Protein 3ILS (pdb70)

Structure (mmCIF, N/CA/C/O backbone):
data_3ILS
#
_entry.id   3ILS
#
_cell.length_a   66.934
_cell.length_b   66.941
_cell.length_c   67.925
_cell.angle_alpha   90.000
_cell.angle_beta   90.000
_cell.angle_gamma   90.000
#
_symmetry.space_group_name_H-M   'P 21 21 21'
#
loop_
_entity.id
_entity.type
_entity.pdbx_description
1 polymer 'Aflatoxin biosynthesis polyketide synthase'
2 water water
#
loop_
_atom_site.group_PDB
_atom_site.id
_atom_site.type_symbol
_atom_site.label_atom_id
_atom_site.label_alt_id
_atom_site.label_comp_id
_atom_site.label_asym_id
_atom_site.label_entity_id
_atom_site.label_seq_id
_atom_site.pdbx_PDB_ins_code
_atom_site.Cartn_x
_atom_site.Cartn_y
_atom_site.Cartn_z
_atom_site.occupancy
_atom_site.B_iso_or_equiv
_atom_site.auth_seq_id
_atom_site.auth_comp_id
_atom_site.auth_asym_id
_atom_site.auth_atom_id
_atom_site.pdbx_PDB_model_num
ATOM 1 N N . LEU A 1 1 ? -5.289 57.357 62.942 1.00 20.32 1845 LEU A N 1
ATOM 2 C CA . LEU A 1 1 ? -5.371 56.926 61.513 1.00 20.69 1845 LEU A CA 1
ATOM 3 C C . LEU A 1 1 ? -6.148 55.613 61.421 1.00 19.92 1845 LEU A C 1
ATOM 4 O O . LEU A 1 1 ? -5.920 54.681 62.185 1.00 20.50 1845 LEU A O 1
ATOM 9 N N . LYS A 1 2 ? -7.062 55.545 60.470 1.00 20.31 1846 LYS A N 1
ATOM 10 C CA . LYS A 1 2 ? -7.905 54.376 60.304 1.00 20.09 1846 LYS A CA 1
ATOM 11 C C . LYS A 1 2 ? -7.183 53.105 59.880 1.00 20.74 1846 LYS A C 1
ATOM 12 O O . LYS A 1 2 ? -6.291 53.135 59.030 1.00 19.08 1846 LYS A O 1
ATOM 18 N N . PRO A 1 3 ? -7.562 51.960 60.484 1.00 21.41 1847 PRO A N 1
ATOM 19 C CA . PRO A 1 3 ? -6.946 50.672 60.147 1.00 20.18 1847 PRO A CA 1
ATOM 20 C C . PRO A 1 3 ? -7.244 50.430 58.679 1.00 18.34 1847 PRO A C 1
ATOM 21 O O . PRO A 1 3 ? -8.376 50.624 58.239 1.00 19.09 1847 PRO A O 1
ATOM 25 N N . TYR A 1 4 ? -6.235 50.014 57.9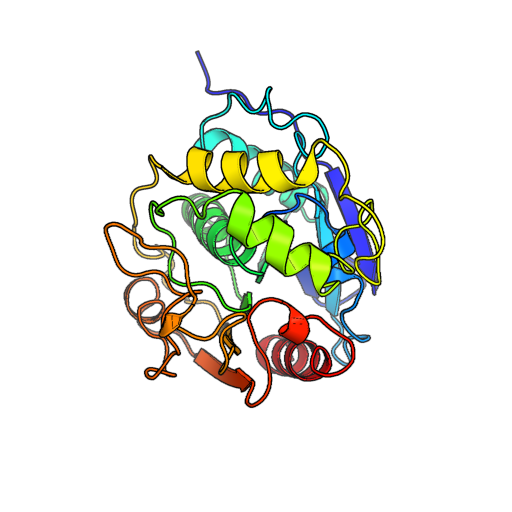27 1.00 16.01 1848 TYR A N 1
ATOM 26 C CA . TYR A 1 4 ? -6.404 49.782 56.500 1.00 15.07 1848 TYR A CA 1
ATOM 27 C C . TYR A 1 4 ? -6.373 48.316 56.072 1.00 13.85 1848 TYR A C 1
ATOM 28 O O . TYR A 1 4 ? -5.738 47.479 56.702 1.00 11.78 1848 TYR A O 1
ATOM 37 N N . CYS A 1 5 ? -7.091 48.029 54.992 1.00 14.71 1849 CYS A N 1
ATOM 38 C CA . CYS A 1 5 ? -7.130 46.705 54.376 1.00 14.51 1849 CYS A CA 1
ATOM 39 C C . CYS A 1 5 ? -7.486 46.925 52.914 1.00 13.65 1849 CYS A C 1
ATOM 40 O O . CYS A 1 5 ? -8.368 47.716 52.597 1.00 11.92 1849 CYS A O 1
ATOM 43 N N . ARG A 1 6 ? -6.782 46.240 52.024 1.00 14.14 1850 ARG A N 1
ATOM 44 C CA . ARG A 1 6 ? -7.051 46.359 50.604 1.00 14.14 1850 ARG A CA 1
ATOM 45 C C . ARG A 1 6 ? -8.510 45.990 50.350 1.00 13.94 1850 ARG A C 1
ATOM 46 O O . ARG A 1 6 ? -9.077 45.163 51.061 1.00 13.12 1850 ARG A O 1
ATOM 54 N N . PRO A 1 7 ? -9.141 46.601 49.335 1.00 14.65 1851 PRO A N 1
ATOM 55 C CA . PRO A 1 7 ? -10.542 46.258 49.057 1.00 13.48 1851 PRO A CA 1
ATOM 56 C C . PRO A 1 7 ? -10.621 44.809 48.565 1.00 12.44 1851 PRO A C 1
ATOM 57 O O . PRO A 1 7 ? -9.635 44.262 48.076 1.00 11.57 1851 PRO A O 1
ATOM 61 N N . SER A 1 8 ? -11.787 44.191 48.703 1.00 11.34 1852 SER A N 1
ATOM 62 C CA . SER A 1 8 ? -11.969 42.813 48.269 1.00 13.50 1852 SER A CA 1
ATOM 63 C C . SER A 1 8 ? -12.744 42.703 46.957 1.00 14.72 1852 SER A C 1
ATOM 64 O O . SER A 1 8 ? -13.510 43.597 46.598 1.00 15.18 1852 SER A O 1
ATOM 67 N N . THR A 1 9 ? -12.514 41.603 46.241 1.00 15.58 1853 THR A N 1
ATOM 68 C CA . THR A 1 9 ? -13.193 41.321 44.984 1.00 14.38 1853 THR A CA 1
ATOM 69 C C . THR A 1 9 ? -14.047 40.092 45.232 1.00 13.36 1853 THR A C 1
ATOM 70 O O . THR A 1 9 ? -13.835 39.373 46.203 1.00 10.42 1853 THR A O 1
ATOM 74 N N . SER A 1 10 ? -15.005 39.853 44.345 1.00 14.37 1854 SER A N 1
ATOM 75 C CA . SER A 1 10 ? -15.896 38.706 44.465 1.00 13.65 1854 SER A CA 1
ATOM 76 C C . SER A 1 10 ? -16.370 38.288 43.075 1.00 13.23 1854 SER A C 1
ATOM 77 O O . SER A 1 10 ? -16.279 39.059 42.126 1.00 12.21 1854 SER A O 1
ATOM 80 N N . VAL A 1 11 ? -16.870 37.064 42.963 1.00 13.30 1855 VAL A N 1
ATOM 81 C CA . VAL A 1 11 ? -17.372 36.556 41.695 1.00 12.43 1855 VAL A CA 1
ATOM 82 C C . VAL A 1 11 ? -18.620 35.716 41.935 1.00 13.74 1855 VAL A C 1
ATOM 83 O O . VAL A 1 11 ? -18.802 35.159 43.012 1.00 12.85 1855 VAL A O 1
ATOM 87 N N . VAL A 1 12 ? -19.496 35.645 40.941 1.00 11.12 1856 VAL A N 1
ATOM 88 C CA . VAL A 1 12 ? -20.689 34.829 41.070 1.00 12.81 1856 VAL A CA 1
ATOM 89 C C . VAL A 1 12 ? -20.283 33.411 40.662 1.00 12.99 1856 VAL A C 1
ATOM 90 O O . VAL A 1 12 ? -19.803 33.192 39.547 1.00 11.16 1856 VAL A O 1
ATOM 94 N N . LEU A 1 13 ? -20.460 32.456 41.573 1.00 12.61 1857 LEU A N 1
ATOM 95 C CA . LEU A 1 13 ? -20.099 31.064 41.313 1.00 12.10 1857 LEU A CA 1
ATOM 96 C C . LEU A 1 13 ? -21.250 30.280 40.701 1.00 12.76 1857 LEU A C 1
ATOM 97 O O . LEU A 1 13 ? -21.034 29.273 40.030 1.00 12.74 1857 LEU A O 1
ATOM 102 N N . GLN A 1 14 ? -22.474 30.732 40.950 1.00 11.06 1858 GLN A N 1
ATOM 103 C CA . GLN A 1 14 ? -23.648 30.090 40.386 1.00 11.42 1858 GLN A CA 1
ATOM 104 C C . GLN A 1 14 ? -24.894 30.922 40.619 1.00 11.11 1858 GLN A C 1
ATOM 105 O O . GLN A 1 14 ? -24.991 31.650 41.601 1.00 10.36 1858 GLN A O 1
ATOM 111 N N . GLY A 1 15 ? -25.850 30.825 39.705 1.00 11.81 1859 GLY A N 1
ATOM 112 C CA . GLY A 1 15 ? -27.071 31.590 39.863 1.00 11.35 1859 GLY A CA 1
ATOM 113 C C . GLY A 1 15 ? -26.956 33.017 39.361 1.00 11.43 1859 GLY A C 1
ATOM 114 O O . GLY A 1 15 ? -25.937 33.403 38.785 1.00 9.07 1859 GLY A O 1
ATOM 115 N N . LEU A 1 16 ? -28.006 33.800 39.596 1.00 12.39 1860 LEU A N 1
ATOM 116 C CA . LEU A 1 16 ? -28.065 35.194 39.160 1.00 14.22 1860 LEU A CA 1
ATOM 117 C C . LEU A 1 16 ? -28.543 36.145 40.262 1.00 15.05 1860 LEU A C 1
ATOM 118 O O . LEU A 1 16 ? -29.746 36.297 40.480 1.00 14.46 1860 LEU A O 1
ATOM 123 N N . PRO A 1 17 ? -27.598 36.797 40.971 1.00 15.62 1861 PRO A N 1
ATOM 124 C CA . PRO A 1 17 ? -27.882 37.746 42.055 1.00 15.60 1861 PRO A CA 1
ATOM 125 C C . PRO A 1 17 ? -28.936 38.799 41.682 1.00 16.38 1861 PRO A C 1
ATOM 126 O O . PRO A 1 17 ? -29.051 39.193 40.521 1.00 16.96 1861 PRO A O 1
ATOM 130 N N . MET A 1 18 ? -29.696 39.245 42.678 1.00 16.52 1862 MET A N 1
ATOM 131 C CA . MET A 1 18 ? -30.733 40.259 42.500 1.00 16.58 1862 MET A CA 1
ATOM 132 C C . MET A 1 18 ? -31.970 39.729 41.798 1.00 16.89 1862 MET A C 1
ATOM 133 O O . MET A 1 18 ? -33.089 40.069 42.170 1.00 16.07 1862 MET A O 1
ATOM 138 N N . VAL A 1 19 ? -31.776 38.911 40.772 1.00 17.24 1863 VAL A N 1
ATOM 139 C CA . VAL A 1 19 ? -32.910 38.319 40.080 1.00 17.44 1863 VAL A CA 1
ATOM 140 C C . VAL A 1 19 ? -33.354 37.129 40.928 1.00 18.01 1863 VAL A C 1
ATOM 141 O O . VAL A 1 19 ? -34.549 36.896 41.116 1.00 17.77 1863 VAL A O 1
ATOM 145 N N . ALA A 1 20 ? -32.382 36.385 41.450 1.00 18.00 1864 ALA A N 1
ATOM 146 C CA . ALA A 1 20 ? -32.685 35.253 42.311 1.00 17.71 1864 ALA A CA 1
ATOM 147 C C . ALA A 1 20 ? -33.290 35.860 43.569 1.00 18.47 1864 ALA A C 1
ATOM 148 O O . ALA A 1 20 ? -32.979 36.994 43.929 1.00 18.00 1864 ALA A O 1
ATOM 150 N N . ARG A 1 21 ? -34.154 35.112 44.237 1.00 19.39 1865 ARG A N 1
ATOM 151 C CA . ARG A 1 21 ? -34.807 35.611 45.436 1.00 20.62 1865 ARG A CA 1
ATOM 152 C C . ARG A 1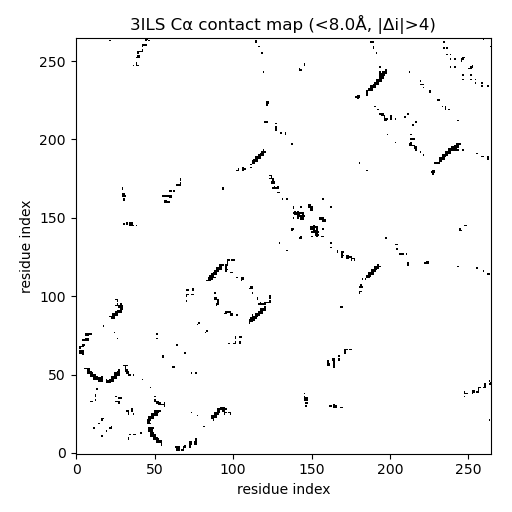 21 ? -33.800 35.950 46.533 1.00 19.25 1865 ARG A C 1
ATOM 153 O O . ARG A 1 21 ? -33.956 36.946 47.238 1.00 19.67 1865 ARG A O 1
ATOM 161 N N . LYS A 1 22 ? -32.763 35.125 46.665 1.00 17.60 1866 LYS A N 1
ATOM 162 C CA . LYS A 1 22 ? -31.732 35.320 47.683 1.00 16.27 1866 LYS A CA 1
ATOM 163 C C . LYS A 1 22 ? -30.336 35.075 47.127 1.00 16.03 1866 LYS A C 1
ATOM 164 O O . LYS A 1 22 ? -30.170 34.351 46.146 1.00 14.78 1866 LYS A O 1
ATOM 170 N N . THR A 1 23 ? -29.335 35.674 47.768 1.00 14.83 1867 THR A N 1
ATOM 171 C CA . THR A 1 23 ? -27.941 35.479 47.371 1.00 13.72 1867 THR A CA 1
ATOM 172 C C . THR A 1 23 ? -27.100 35.107 48.598 1.00 13.97 1867 THR A C 1
ATOM 173 O O . THR A 1 23 ? -27.104 35.809 49.614 1.00 11.43 1867 THR A O 1
ATOM 177 N N . LEU A 1 24 ? -26.397 33.984 48.496 1.00 12.86 1868 LEU A N 1
ATOM 178 C CA . LEU A 1 24 ? -25.538 33.503 49.564 1.00 12.71 1868 LEU A CA 1
ATOM 179 C C . LEU A 1 24 ? -24.104 33.978 49.328 1.00 12.14 1868 LEU A C 1
ATOM 180 O O . LEU A 1 24 ? -23.487 33.673 48.301 1.00 9.29 1868 LEU A O 1
ATOM 185 N N . PHE A 1 25 ? -23.595 34.751 50.278 1.00 12.12 1869 PHE A N 1
ATOM 186 C CA . PHE A 1 25 ? -22.243 35.287 50.207 1.00 12.54 1869 PHE A CA 1
ATOM 187 C C . PHE A 1 25 ? -21.289 34.417 51.022 1.00 11.78 1869 PHE A C 1
ATOM 188 O O . PHE A 1 25 ? -21.387 34.344 52.247 1.00 8.71 1869 PHE A O 1
ATOM 196 N N . MET A 1 26 ? -20.369 33.759 50.325 1.00 12.23 1870 MET A N 1
ATOM 197 C CA . MET A 1 26 ? -19.395 32.890 50.968 1.00 12.48 1870 MET A CA 1
ATOM 198 C C . MET A 1 26 ? -18.065 33.608 51.183 1.00 12.67 1870 MET A C 1
ATOM 199 O O . MET A 1 26 ? -17.493 34.177 50.254 1.00 12.35 1870 MET A O 1
ATOM 204 N N . LEU A 1 27 ? -17.583 33.585 52.419 1.00 10.65 1871 LEU A N 1
ATOM 205 C CA . LEU A 1 27 ? -16.315 34.212 52.746 1.00 11.85 1871 LEU A CA 1
ATOM 206 C C . LEU A 1 27 ? -15.248 33.152 52.513 1.00 12.53 1871 LEU A C 1
ATOM 207 O O . LEU A 1 27 ? -15.486 31.962 52.736 1.00 11.76 1871 LEU A O 1
ATOM 212 N N . PRO A 1 28 ? -14.056 33.571 52.071 1.00 12.80 1872 PRO A N 1
ATOM 213 C CA . PRO A 1 28 ? -12.942 32.658 51.796 1.00 13.66 1872 PRO A CA 1
ATOM 214 C C . PRO A 1 28 ? -12.395 31.855 52.975 1.00 14.40 1872 PRO A C 1
ATOM 215 O O . PRO A 1 28 ? -12.287 32.357 54.098 1.00 13.25 1872 PRO A O 1
ATOM 219 N N . ASP A 1 29 ? -12.060 30.595 52.702 1.00 16.44 1873 ASP A N 1
ATOM 220 C CA . ASP A 1 29 ? -11.479 29.714 53.710 1.00 16.77 1873 ASP A CA 1
ATOM 221 C C . ASP A 1 29 ? -9.964 29.943 53.664 1.00 15.83 1873 ASP A C 1
ATOM 222 O O . ASP A 1 29 ? -9.476 30.684 52.815 1.00 16.16 1873 ASP A O 1
ATOM 227 N N . GLY A 1 30 ? -9.224 29.303 54.558 1.00 13.89 1874 GLY A N 1
ATOM 228 C CA . GLY A 1 30 ? -7.780 29.482 54.593 1.00 15.88 1874 GLY A CA 1
ATOM 229 C C . GLY A 1 30 ? -6.966 29.794 53.340 1.00 15.29 1874 GLY A C 1
ATOM 230 O O . GLY A 1 30 ? -5.955 30.495 53.422 1.00 13.30 1874 GLY A O 1
ATOM 231 N N . GLY A 1 31 ? -7.397 29.280 52.188 1.00 15.13 1875 GLY A N 1
ATOM 232 C CA . GLY A 1 31 ? -6.680 29.502 50.939 1.00 14.53 1875 GLY A CA 1
ATOM 233 C C . GLY A 1 31 ? -6.807 30.893 50.345 1.00 14.48 1875 GLY A C 1
ATOM 234 O O . GLY A 1 31 ? -5.931 31.331 49.599 1.00 14.07 1875 GLY A O 1
ATOM 235 N N . GLY A 1 32 ? -7.909 31.571 50.657 1.00 13.66 1876 GLY A N 1
ATOM 236 C CA . GLY A 1 32 ? -8.145 32.923 50.176 1.00 13.43 1876 GLY A CA 1
ATOM 237 C C . GLY A 1 32 ? -8.856 33.053 48.842 1.00 13.64 1876 GLY A C 1
ATOM 238 O O . GLY A 1 32 ? -8.958 34.155 48.305 1.00 13.10 1876 GLY A O 1
ATOM 239 N N . SER A 1 33 ? -9.367 31.943 48.313 1.00 14.02 1877 SER A N 1
ATOM 240 C CA . SER A 1 33 ? -10.040 31.954 47.011 1.00 14.34 1877 SER A CA 1
ATOM 241 C C . SER A 1 33 ? -11.517 31.577 47.014 1.00 14.96 1877 SER A C 1
ATOM 242 O O . SER A 1 33 ? -11.921 30.585 47.627 1.00 14.34 1877 SER A O 1
ATOM 245 N N . ALA A 1 34 ? -12.314 32.356 46.289 1.00 12.59 1878 ALA A N 1
ATOM 246 C CA . ALA A 1 34 ? -13.745 32.104 46.189 1.00 13.58 1878 ALA A CA 1
ATOM 247 C C . ALA A 1 34 ? -14.034 30.756 45.539 1.00 13.11 1878 ALA A C 1
ATOM 248 O O . ALA A 1 34 ? -15.076 30.145 45.793 1.00 12.04 1878 ALA A O 1
ATOM 250 N N . PHE A 1 35 ? -13.106 30.287 44.711 1.00 12.89 1879 PHE A N 1
ATOM 251 C CA . PHE A 1 35 ? -13.307 29.040 43.990 1.00 14.60 1879 PHE A CA 1
ATOM 252 C C . PHE A 1 35 ? -13.270 27.761 44.814 1.00 15.61 1879 PHE A C 1
ATOM 253 O O . PHE A 1 35 ? -13.370 26.663 44.273 1.00 15.31 1879 PHE A O 1
ATOM 261 N N . SER A 1 36 ? -13.137 27.898 46.128 1.00 16.72 1880 SER A N 1
ATOM 262 C CA . SER A 1 36 ? -13.157 26.732 47.003 1.00 17.81 1880 SER A CA 1
ATOM 263 C C . SER A 1 36 ? -14.593 26.213 46.997 1.00 18.46 1880 SER A C 1
ATOM 264 O O . SER A 1 36 ? -14.847 25.023 47.214 1.00 18.97 1880 SER A O 1
ATOM 267 N N . TYR A 1 37 ? -15.528 27.122 46.740 1.00 16.56 1881 TYR A N 1
ATOM 268 C CA . TYR A 1 37 ? -16.946 26.794 46.722 1.00 17.09 1881 TYR A CA 1
ATOM 269 C C . TYR A 1 37 ? -17.484 26.484 45.327 1.00 17.98 1881 TYR A C 1
ATOM 270 O O . TYR A 1 37 ? -18.688 26.278 45.152 1.00 17.73 1881 TYR A O 1
ATOM 279 N N . ALA A 1 38 ? -16.598 26.446 44.337 1.00 17.40 1882 ALA A N 1
ATOM 280 C CA . ALA A 1 38 ? -17.010 26.148 42.972 1.00 17.76 1882 ALA A CA 1
ATOM 281 C C . ALA A 1 38 ? -17.423 24.681 42.847 1.00 19.38 1882 ALA A C 1
ATOM 282 O O . ALA A 1 38 ? -18.039 24.287 41.858 1.00 20.70 1882 ALA A O 1
ATOM 284 N N . SER A 1 39 ? -17.088 23.878 43.855 1.00 20.59 1883 SER A N 1
ATOM 285 C CA . SER A 1 39 ? -17.425 22.456 43.847 1.00 20.60 1883 SER A CA 1
ATOM 286 C C . SER A 1 39 ? -18.833 22.191 44.375 1.00 20.38 1883 SER A C 1
ATOM 287 O O . SER A 1 39 ? -19.318 21.059 44.329 1.00 20.77 1883 SER A O 1
ATOM 290 N N . LEU A 1 40 ? -19.484 23.232 44.883 1.00 19.60 1884 LEU A N 1
ATOM 291 C CA . LEU A 1 40 ? -20.847 23.101 45.395 1.00 20.32 1884 LEU A CA 1
ATOM 292 C C . LEU A 1 40 ? -21.824 22.793 44.265 1.00 19.29 1884 LEU A C 1
ATOM 293 O O . LEU A 1 40 ? -21.856 23.498 43.259 1.00 18.00 1884 LEU A O 1
ATOM 298 N N . PRO A 1 41 ? -22.634 21.733 44.416 1.00 18.44 1885 PRO A N 1
ATOM 299 C CA . PRO A 1 41 ? -23.594 21.395 43.363 1.00 19.23 1885 PRO A CA 1
ATOM 300 C C . PRO A 1 41 ? -24.569 22.549 43.162 1.00 19.29 1885 PRO A C 1
ATOM 301 O O . PRO A 1 41 ? -24.657 23.449 43.999 1.00 18.35 1885 PRO A O 1
ATOM 305 N N . ARG A 1 42 ? -25.301 22.518 42.055 1.00 20.00 1886 ARG A N 1
ATOM 306 C CA . ARG A 1 42 ? -26.265 23.568 41.755 1.00 21.07 1886 ARG A CA 1
ATOM 307 C C . ARG A 1 42 ? -27.370 23.562 42.801 1.00 20.57 1886 ARG A C 1
ATOM 308 O O . ARG A 1 42 ? -27.966 22.524 43.070 1.00 19.94 1886 ARG A O 1
ATOM 316 N N . LEU A 1 43 ? -27.628 24.720 43.405 1.00 20.39 1887 LEU A N 1
ATOM 317 C CA . LEU A 1 43 ? -28.672 24.828 44.423 1.00 20.38 1887 LEU A CA 1
ATOM 318 C C . LEU A 1 43 ? -30.035 24.705 43.751 1.00 21.88 1887 LEU A C 1
ATOM 319 O O . LEU A 1 43 ? -30.288 25.357 42.738 1.00 22.21 1887 LEU A O 1
ATOM 324 N N . LYS A 1 44 ? -30.909 23.867 44.305 1.00 22.53 1888 LYS A N 1
ATOM 325 C CA . LYS A 1 44 ? -32.238 23.680 43.731 1.00 22.57 1888 LYS A CA 1
ATOM 326 C C . LYS A 1 44 ? -33.224 24.744 44.214 1.00 21.33 1888 LYS A C 1
ATOM 327 O O . LYS A 1 44 ? -34.344 24.835 43.709 1.00 21.02 1888 LYS A O 1
ATOM 333 N N . SER A 1 45 ? -32.802 25.542 45.195 1.00 20.55 1889 SER A N 1
ATOM 334 C CA . SER A 1 45 ? -33.625 26.628 45.725 1.00 18.86 1889 SER A CA 1
ATOM 335 C C . SER A 1 45 ? -33.338 27.841 44.846 1.00 19.01 1889 SER A C 1
ATOM 336 O O . SER A 1 45 ? -32.380 27.828 44.074 1.00 18.80 1889 SER A O 1
ATOM 339 N N . ASP A 1 46 ? -34.156 28.882 44.941 1.00 18.77 1890 ASP A N 1
ATOM 340 C CA . ASP A 1 46 ? -33.920 30.068 44.121 1.00 19.77 1890 ASP A CA 1
ATOM 341 C C . ASP A 1 46 ? -32.882 30.946 44.815 1.00 19.39 1890 ASP A C 1
ATOM 342 O O . ASP A 1 46 ? -33.190 32.040 45.302 1.00 21.04 1890 ASP A O 1
ATOM 347 N N . THR A 1 47 ? -31.645 30.451 44.836 1.00 17.34 1891 THR A N 1
ATOM 348 C CA . THR A 1 47 ? -30.535 31.135 45.493 1.00 16.74 1891 THR A CA 1
ATOM 349 C C . THR A 1 47 ? -29.269 31.202 44.648 1.00 14.89 1891 THR A C 1
ATOM 350 O O . THR A 1 47 ? -28.829 30.187 44.105 1.00 14.42 1891 THR A O 1
ATOM 354 N N . ALA A 1 48 ? -28.686 32.396 44.553 1.00 13.15 1892 ALA A N 1
ATOM 355 C CA . ALA A 1 48 ? -27.443 32.596 43.810 1.00 13.39 1892 ALA A CA 1
ATOM 356 C C . ALA A 1 48 ? -26.299 32.489 44.822 1.00 12.84 1892 ALA A C 1
ATOM 357 O O . ALA A 1 48 ? -26.516 32.664 46.021 1.00 12.91 1892 ALA A O 1
ATOM 359 N N . VAL A 1 49 ? -25.090 32.192 44.353 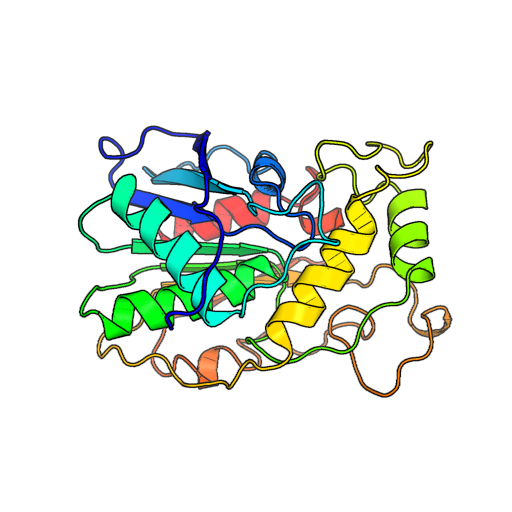1.00 11.38 1893 VAL A N 1
ATOM 360 C CA . VAL A 1 49 ? -23.950 32.087 45.259 1.00 12.31 1893 VAL A CA 1
ATOM 361 C C . VAL A 1 49 ? -22.807 32.959 44.776 1.00 12.56 1893 VAL A C 1
ATOM 362 O O . VAL A 1 49 ? -22.355 32.823 43.642 1.00 12.65 1893 VAL A O 1
ATOM 366 N N . VAL A 1 50 ? -22.356 33.856 45.649 1.00 13.04 1894 VAL A N 1
ATOM 367 C CA . VAL A 1 50 ? -21.249 34.768 45.363 1.00 13.09 1894 VAL A CA 1
ATOM 368 C C . VAL A 1 50 ? -20.124 34.482 46.357 1.00 13.42 1894 VAL A C 1
ATOM 369 O O . VAL A 1 50 ? -20.368 34.320 47.553 1.00 12.42 1894 VAL A O 1
ATOM 373 N N . GLY A 1 51 ? -18.896 34.417 45.860 1.00 12.79 1895 GLY A N 1
ATOM 374 C CA . GLY A 1 51 ? -17.766 34.153 46.728 1.00 12.72 1895 GLY A CA 1
ATOM 375 C C . GLY A 1 51 ? -16.744 35.274 46.704 1.00 12.51 1895 GLY A C 1
ATOM 376 O O . GLY A 1 51 ? -16.411 35.806 45.650 1.00 11.66 1895 GLY A O 1
ATOM 377 N N . LEU A 1 52 ? -16.250 35.646 47.877 1.00 12.98 1896 LEU A N 1
ATOM 378 C CA . LEU A 1 52 ? -15.246 36.696 47.966 1.00 12.25 1896 LEU A CA 1
ATOM 379 C C . LEU A 1 52 ? -13.846 36.102 47.985 1.00 11.80 1896 LEU A C 1
ATOM 380 O O . LEU A 1 52 ? -13.649 34.973 48.422 1.00 9.96 1896 LEU A O 1
ATOM 385 N N . ASN A 1 53 ? -12.882 36.884 47.514 1.00 12.53 1897 ASN A N 1
ATOM 386 C CA . ASN A 1 53 ? -11.486 36.481 47.479 1.00 14.14 1897 ASN A CA 1
ATOM 387 C C . ASN A 1 53 ? -10.686 37.294 48.504 1.00 14.72 1897 ASN A C 1
ATOM 388 O O . ASN A 1 53 ? -10.947 38.483 48.688 1.00 15.76 1897 ASN A O 1
ATOM 393 N N . CYS A 1 54 ? -9.722 36.671 49.174 1.00 13.80 1898 CYS A N 1
ATOM 394 C CA . CYS A 1 54 ? -8.904 37.427 50.120 1.00 14.62 1898 CYS A CA 1
ATOM 395 C C . CYS A 1 54 ? -7.958 38.280 49.293 1.00 15.24 1898 CYS A C 1
ATOM 396 O O . CYS A 1 54 ? -7.244 37.760 48.427 1.00 14.16 1898 CYS A O 1
ATOM 399 N N . PRO A 1 55 ? -7.931 39.602 49.547 1.00 16.38 1899 PRO A N 1
ATOM 400 C CA . PRO A 1 55 ? -7.053 40.513 48.802 1.00 16.06 1899 PRO A CA 1
ATOM 401 C C . PRO A 1 55 ? -5.549 40.258 48.946 1.00 15.44 1899 PRO A C 1
ATOM 402 O O . PRO A 1 55 ? -4.743 40.894 48.266 1.00 16.08 1899 PRO A O 1
ATOM 406 N N . TYR A 1 56 ? -5.171 39.328 49.817 1.00 15.34 1900 TYR A N 1
ATOM 407 C CA . TYR A 1 56 ? -3.762 38.999 50.019 1.00 16.14 1900 TYR A CA 1
ATOM 408 C C . TYR A 1 56 ? -3.501 37.534 49.678 1.00 14.84 1900 TYR A C 1
ATOM 409 O O . TYR A 1 56 ? -2.511 36.955 50.125 1.00 15.37 1900 TYR A O 1
ATOM 418 N N . ALA A 1 57 ? -4.382 36.944 48.879 1.00 14.52 1901 ALA A N 1
ATOM 419 C CA . ALA A 1 57 ? -4.260 35.535 48.519 1.00 15.29 1901 ALA A CA 1
ATOM 420 C C . ALA A 1 57 ? -2.898 35.105 47.987 1.00 15.83 1901 ALA A C 1
ATOM 421 O O . ALA A 1 57 ? -2.379 34.064 48.385 1.00 16.03 1901 ALA A O 1
ATOM 423 N N . ARG A 1 58 ? -2.314 35.902 47.098 1.00 16.54 1902 ARG A N 1
ATOM 424 C CA . ARG A 1 58 ? -1.022 35.553 46.513 1.00 17.79 1902 ARG A CA 1
ATOM 425 C C . ARG A 1 58 ? 0.202 36.229 47.113 1.00 17.26 1902 ARG A C 1
ATOM 426 O O . ARG A 1 58 ? 1.309 36.084 46.604 1.00 15.80 1902 ARG A O 1
ATOM 434 N N . ASP A 1 59 ? 0.001 36.976 48.191 1.00 18.54 1903 ASP A N 1
ATOM 435 C CA . ASP A 1 59 ? 1.107 37.630 48.875 1.00 16.81 1903 ASP A CA 1
ATOM 436 C C . ASP A 1 59 ? 0.737 37.813 50.335 1.00 15.35 1903 ASP A C 1
ATOM 437 O O . ASP A 1 59 ? 0.641 38.933 50.840 1.00 13.88 1903 ASP A O 1
ATOM 442 N N . PRO A 1 60 ? 0.523 36.688 51.038 1.00 14.58 1904 PRO A N 1
ATOM 443 C CA . PRO A 1 60 ? 0.157 36.665 52.456 1.00 15.14 1904 PRO A CA 1
ATOM 444 C C . PRO A 1 60 ? 1.186 37.339 53.343 1.00 15.27 1904 PRO A C 1
ATOM 445 O O . PRO A 1 60 ? 0.872 37.766 54.452 1.00 15.35 1904 PRO A O 1
ATOM 449 N N . GLU A 1 61 ? 2.414 37.443 52.845 1.00 15.96 1905 GLU A N 1
ATOM 450 C CA . GLU A 1 61 ? 3.488 38.078 53.599 1.00 17.92 1905 GLU A CA 1
ATOM 451 C C . GLU A 1 61 ? 3.200 39.564 53.788 1.00 18.23 1905 GLU A C 1
ATOM 452 O O . GLU A 1 61 ? 3.815 40.212 54.634 1.00 18.47 1905 GLU A O 1
ATOM 458 N N . ASN A 1 62 ? 2.267 40.096 53.001 1.00 18.10 1906 ASN A N 1
ATOM 459 C CA . ASN A 1 62 ? 1.912 41.513 53.088 1.00 18.89 1906 ASN A CA 1
ATOM 460 C C . ASN A 1 62 ? 0.570 41.782 53.763 1.00 19.71 1906 ASN A C 1
ATOM 461 O O . ASN A 1 62 ? 0.076 42.910 53.725 1.00 19.58 1906 ASN A O 1
ATOM 466 N N . MET A 1 63 ? -0.017 40.757 54.376 1.00 18.60 1907 MET A N 1
ATOM 467 C CA . MET A 1 63 ? -1.290 40.925 55.070 1.00 18.59 1907 MET A CA 1
ATOM 468 C C . MET A 1 63 ? -0.947 41.652 56.367 1.00 19.83 1907 MET A C 1
ATOM 469 O O . MET A 1 63 ? -0.618 41.015 57.361 1.00 21.78 1907 MET A O 1
ATOM 474 N N . ASN A 1 64 ? -1.009 42.984 56.348 1.00 20.43 1908 ASN A N 1
ATOM 475 C CA . ASN A 1 64 ? -0.665 43.790 57.523 1.00 19.84 1908 ASN A CA 1
ATOM 476 C C . ASN A 1 64 ? -1.867 44.422 58.210 1.00 18.80 1908 ASN A C 1
ATOM 477 O O . ASN A 1 64 ? -1.716 45.259 59.099 1.00 18.35 1908 ASN A O 1
ATOM 482 N N . CYS A 1 65 ? -3.055 43.994 57.805 1.00 17.77 1909 CYS A N 1
ATOM 483 C CA . CYS A 1 65 ? -4.311 44.508 58.342 1.00 16.79 1909 CYS A CA 1
ATOM 484 C C . CYS A 1 65 ? -4.774 43.841 59.637 1.00 16.08 1909 CYS A C 1
ATOM 485 O O . CYS A 1 65 ? -4.336 42.746 59.980 1.00 17.06 1909 CYS A O 1
ATOM 488 N N . THR A 1 66 ? -5.670 44.516 60.349 1.00 16.42 1910 THR A N 1
ATOM 489 C CA . THR A 1 66 ? -6.252 43.977 61.577 1.00 15.95 1910 THR A CA 1
ATOM 490 C C . THR A 1 66 ? -7.466 43.190 61.091 1.00 15.21 1910 THR A C 1
ATOM 491 O O . THR A 1 66 ? -7.961 43.455 59.997 1.00 13.44 1910 THR A O 1
ATOM 495 N N . HIS A 1 67 ? -7.958 42.232 61.872 1.00 14.54 1911 HIS A N 1
ATOM 496 C CA . HIS A 1 67 ? -9.123 41.481 61.411 1.00 15.20 1911 HIS A CA 1
ATOM 497 C C . HIS A 1 67 ? -10.304 42.420 61.178 1.00 14.95 1911 HIS A C 1
ATOM 498 O O . HIS A 1 67 ? -11.091 42.215 60.254 1.00 12.72 1911 HIS A O 1
ATOM 505 N N . GLY A 1 68 ? -10.420 43.448 62.017 1.00 14.71 1912 GLY A N 1
ATOM 506 C CA . GLY A 1 68 ? -11.499 44.410 61.870 1.00 12.08 1912 GLY A CA 1
ATOM 507 C C . GLY A 1 68 ? -11.465 45.080 60.508 1.00 12.45 1912 GLY A C 1
ATOM 508 O O . GLY A 1 68 ? -12.500 45.241 59.866 1.00 11.38 1912 GLY A O 1
ATOM 509 N N . ALA A 1 69 ? -10.273 45.466 60.059 1.00 11.89 1913 ALA A N 1
ATOM 510 C CA . ALA A 1 69 ? -10.117 46.114 58.758 1.00 11.53 1913 ALA A CA 1
ATOM 511 C C . ALA A 1 69 ? -10.482 45.149 57.638 1.00 11.39 1913 ALA A C 1
ATOM 512 O O . ALA A 1 69 ? -11.077 45.545 56.641 1.00 9.87 1913 ALA A O 1
ATOM 514 N N . MET A 1 70 ? -10.123 43.880 57.809 1.00 10.70 1914 MET A N 1
ATOM 515 C CA . MET A 1 70 ? -10.428 42.862 56.811 1.00 11.84 1914 MET A CA 1
ATOM 516 C C . MET A 1 70 ? -11.936 42.602 56.748 1.00 11.06 1914 MET A C 1
ATOM 517 O O . MET A 1 70 ? -12.494 42.428 55.668 1.00 10.68 1914 MET A O 1
ATOM 522 N N . ILE A 1 71 ? -12.591 42.570 57.909 1.00 12.35 1915 ILE A N 1
ATOM 523 C CA . ILE A 1 71 ? -14.035 42.359 57.953 1.00 11.42 1915 ILE A CA 1
ATOM 524 C C . ILE A 1 71 ? -14.721 43.520 57.242 1.00 11.95 1915 ILE A C 1
ATOM 525 O O . ILE A 1 71 ? -15.648 43.320 56.471 1.00 11.72 1915 ILE A O 1
ATOM 530 N N . GLU A 1 72 ? -14.261 44.740 57.505 1.00 13.20 1916 GLU A N 1
ATOM 531 C CA . GLU A 1 72 ? -14.841 45.919 56.870 1.00 12.78 1916 GLU A CA 1
ATOM 532 C C . GLU A 1 72 ? -14.708 45.812 55.357 1.00 12.35 1916 GLU A C 1
ATOM 533 O O . GLU A 1 72 ? -15.611 46.196 54.611 1.00 10.57 1916 GLU A O 1
ATOM 539 N N . SER A 1 73 ? -13.577 45.276 54.913 1.00 10.59 1917 SER A N 1
ATOM 540 C CA . SER A 1 73 ? -13.317 45.096 53.490 1.00 11.83 1917 SER A CA 1
ATOM 541 C C . SER A 1 73 ? -14.331 44.111 52.886 1.00 12.31 1917 SER A C 1
ATOM 542 O O . SER A 1 73 ? -14.869 44.344 51.799 1.00 10.14 1917 SER A O 1
ATOM 545 N N . PHE A 1 74 ? -14.585 43.010 53.594 1.00 12.39 1918 PHE A N 1
ATOM 546 C CA . PHE A 1 74 ? -15.546 42.009 53.128 1.00 12.35 1918 PHE A CA 1
ATOM 547 C C . PHE A 1 74 ? -16.939 42.621 53.066 1.00 12.48 1918 PHE A C 1
ATOM 548 O O . PHE A 1 74 ? -17.651 42.441 52.088 1.00 13.12 1918 PHE A O 1
ATOM 556 N N . CYS A 1 75 ? -17.323 43.338 54.122 1.00 13.33 1919 CYS A N 1
ATOM 557 C CA . CYS A 1 75 ? -18.630 43.983 54.185 1.00 13.29 1919 CYS A CA 1
ATOM 558 C C . CYS A 1 75 ? -18.809 44.963 53.040 1.00 12.70 1919 CYS A C 1
ATOM 559 O O . CYS A 1 75 ? -19.862 44.995 52.417 1.00 12.97 1919 CYS A O 1
ATOM 562 N N . ASN A 1 76 ? -17.782 45.765 52.772 1.00 12.44 1920 ASN A N 1
ATOM 563 C CA . ASN A 1 76 ? -17.853 46.744 51.693 1.00 13.51 1920 ASN A CA 1
ATOM 564 C C . ASN A 1 76 ? -18.154 46.085 50.343 1.00 14.25 1920 ASN A C 1
ATOM 565 O O . ASN A 1 76 ? -18.968 46.596 49.563 1.00 13.09 1920 ASN A O 1
ATOM 570 N N . GLU A 1 77 ? -17.508 44.952 50.065 1.00 14.11 1921 GLU A N 1
ATOM 571 C CA . GLU A 1 77 ? -17.722 44.254 48.796 1.00 13.93 1921 GLU A CA 1
ATOM 572 C C . GLU A 1 77 ? -19.110 43.615 48.744 1.00 14.01 1921 GLU A C 1
ATOM 573 O O . GLU A 1 77 ? -19.759 43.615 47.698 1.00 12.61 1921 GLU A O 1
ATOM 579 N N . ILE A 1 78 ? -19.570 43.083 49.874 1.00 12.85 1922 ILE A N 1
ATOM 580 C CA . ILE A 1 78 ? -20.886 42.463 49.918 1.00 14.63 1922 ILE A CA 1
ATOM 581 C C . ILE A 1 78 ? -21.986 43.484 49.646 1.00 15.30 1922 ILE A C 1
ATOM 582 O O . ILE A 1 78 ? -22.886 43.235 48.847 1.00 13.22 1922 ILE A O 1
ATOM 587 N N . ARG A 1 79 ? -21.908 44.634 50.307 1.00 15.87 1923 ARG A N 1
ATOM 588 C CA . ARG A 1 79 ? -22.916 45.663 50.122 1.00 16.61 1923 ARG A CA 1
ATOM 589 C C . ARG A 1 79 ? -22.808 46.324 48.749 1.00 16.52 1923 ARG A C 1
ATOM 590 O O . ARG A 1 79 ? -23.756 46.954 48.288 1.00 16.98 1923 ARG A O 1
ATOM 598 N N . ARG A 1 80 ? -21.662 46.181 48.090 1.00 16.19 1924 ARG A N 1
ATOM 599 C CA . ARG A 1 80 ? -21.505 46.753 46.755 1.00 16.16 1924 ARG A CA 1
ATOM 600 C C . ARG A 1 80 ? -22.395 45.924 45.828 1.00 15.88 1924 ARG A C 1
ATOM 601 O O . ARG A 1 80 ? -23.160 46.460 45.032 1.00 13.75 1924 ARG A O 1
ATOM 609 N N . ARG A 1 81 ? -22.281 44.605 45.956 1.00 17.06 1925 ARG A N 1
ATOM 610 C CA . ARG A 1 81 ? -23.064 43.660 45.165 1.00 16.78 1925 ARG A CA 1
ATOM 611 C C . ARG A 1 81 ? -24.539 43.805 45.496 1.00 17.87 1925 ARG A C 1
ATOM 612 O O . ARG A 1 81 ? -25.390 43.878 44.608 1.00 16.82 1925 ARG A O 1
ATOM 620 N N . GLN A 1 82 ? -24.829 43.837 46.791 1.00 17.98 1926 GLN A N 1
ATOM 621 C CA . GLN A 1 82 ? -26.198 43.953 47.285 1.00 18.32 1926 GLN A CA 1
ATOM 622 C C . GLN A 1 82 ? -26.303 45.044 48.359 1.00 18.53 1926 GLN A C 1
ATOM 623 O O . GLN A 1 82 ? -26.072 44.792 49.543 1.00 16.89 1926 GLN A O 1
ATOM 629 N N . PRO A 1 83 ? -26.677 46.268 47.952 1.00 19.62 1927 PRO A N 1
ATOM 630 C CA . PRO A 1 83 ? -26.797 47.469 48.817 1.00 21.18 1927 PRO A CA 1
ATOM 631 C C . PRO A 1 83 ? -27.703 47.300 50.073 1.00 21.58 1927 PRO A C 1
ATOM 632 O O . PRO A 1 83 ? -27.448 47.855 51.133 1.00 21.88 1927 PRO A O 1
ATOM 636 N N . ARG A 1 84 ? -28.781 46.533 49.981 1.00 22.61 1928 ARG A N 1
ATOM 637 C CA . ARG A 1 84 ? -29.661 46.354 51.128 1.00 23.72 1928 ARG A CA 1
ATOM 638 C C . ARG A 1 84 ? -29.850 44.882 51.486 1.00 22.63 1928 ARG A C 1
ATOM 639 O O . ARG A 1 84 ? -29.785 44.009 50.621 1.00 21.10 1928 ARG A O 1
ATOM 647 N N . GLY A 1 85 ? -30.080 44.617 52.770 1.00 22.01 1929 GLY A N 1
ATOM 648 C CA . GLY A 1 85 ? -30.299 43.253 53.222 1.00 21.49 1929 GLY A CA 1
ATOM 649 C C . GLY A 1 85 ? -31.741 42.824 52.999 1.00 20.30 1929 GLY A C 1
ATOM 650 O O . GLY A 1 85 ? -32.464 43.496 52.265 1.00 20.06 1929 GLY A O 1
ATOM 651 N N . PRO A 1 86 ? -32.205 41.774 53.629 1.00 19.37 1930 PRO A N 1
ATOM 652 C CA . PRO A 1 86 ? -31.367 40.876 54.437 1.00 18.42 1930 PRO A CA 1
ATOM 653 C C . PRO A 1 86 ? -30.250 40.176 53.660 1.00 17.54 1930 PRO A C 1
ATOM 654 O O . PRO A 1 86 ? -30.251 40.105 52.500 1.00 14.58 1930 PRO A O 1
ATOM 658 N N . TYR A 1 87 ? -29.289 39.714 54.447 1.00 17.24 1931 TYR A N 1
ATOM 659 C CA . TYR A 1 87 ? -28.126 39.032 53.944 1.00 16.56 1931 TYR A CA 1
ATOM 660 C C . TYR A 1 87 ? -28.156 37.584 54.392 1.00 15.29 1931 TYR A C 1
ATOM 661 O O . TYR A 1 87 ? -28.839 37.206 55.344 1.00 15.27 1931 TYR A O 1
ATOM 670 N N . HIS A 1 88 ? -27.389 36.794 53.668 1.00 12.59 1932 HIS A N 1
ATOM 671 C CA . HIS A 1 88 ? -27.280 35.383 53.815 1.00 13.03 1932 HIS A CA 1
ATOM 672 C C . HIS A 1 88 ? -25.805 35.154 53.669 1.00 12.19 1932 HIS A C 1
ATOM 673 O O . HIS A 1 88 ? -25.282 35.513 52.664 1.00 10.92 1932 HIS A O 1
ATOM 680 N N . LEU A 1 89 ? -25.175 34.688 54.767 1.00 11.91 1933 LEU A N 1
ATOM 681 C CA . LEU A 1 89 ? -23.729 34.481 54.829 1.00 11.10 1933 LEU A CA 1
ATOM 682 C C . LEU A 1 89 ? -23.295 33.048 55.076 1.00 11.05 1933 LEU A C 1
ATOM 683 O O . LEU A 1 89 ? -24.061 32.250 55.592 1.00 12.53 1933 LEU A O 1
ATOM 688 N N . GLY A 1 90 ? -22.049 32.744 54.729 1.00 10.93 1934 GLY A N 1
ATOM 689 C CA . GLY A 1 90 ? -21.524 31.404 54.918 1.00 13.10 1934 GLY A CA 1
ATOM 690 C C . GLY A 1 90 ? -20.033 31.269 54.663 1.00 12.53 1934 GLY A C 1
ATOM 691 O O . GLY A 1 90 ? -19.370 32.198 54.201 1.00 10.88 1934 GLY A O 1
ATOM 692 N N . GLY A 1 91 ? -19.498 30.094 54.961 1.00 12.59 1935 GLY A N 1
ATOM 693 C CA . GLY A 1 91 ? -18.082 29.872 54.756 1.00 12.14 1935 GLY A CA 1
ATOM 694 C C . GLY A 1 91 ? -17.594 28.568 55.348 1.00 12.39 1935 GLY A C 1
ATOM 695 O O . GLY A 1 91 ? -18.227 27.992 56.235 1.00 10.31 1935 GLY A O 1
ATOM 696 N N . TRP A 1 92 ? -16.448 28.119 54.849 1.00 12.17 1936 TRP A N 1
ATOM 697 C CA . TRP A 1 92 ? -15.826 26.877 55.279 1.00 13.11 1936 TRP A CA 1
ATOM 698 C C . TRP A 1 92 ? -14.541 27.200 56.045 1.00 13.33 1936 TRP A C 1
ATOM 699 O O . TRP A 1 92 ? -13.771 28.071 55.638 1.00 11.25 1936 TRP A O 1
ATOM 710 N N . SER A 1 93 ? -14.334 26.503 57.163 1.00 13.14 1937 SER A N 1
ATOM 711 C CA . SER A 1 93 ? -13.168 26.689 58.025 1.00 12.50 1937 SER A CA 1
ATOM 712 C C . SER A 1 93 ? -13.064 28.153 58.451 1.00 13.06 1937 SER A C 1
ATOM 713 O O . SER A 1 93 ? -14.028 28.716 58.972 1.00 12.07 1937 SER A O 1
ATOM 716 N N . SER A 1 94 ? -11.909 28.775 58.236 1.00 13.46 1938 SER A N 1
ATOM 717 C CA . SER A 1 94 ? -11.735 30.171 58.616 1.00 14.11 1938 SER A CA 1
ATOM 718 C C . SER A 1 94 ? -12.773 31.079 57.967 1.00 12.49 1938 SER A C 1
ATOM 719 O O . SER A 1 94 ? -12.989 32.203 58.418 1.00 12.34 1938 SER A O 1
ATOM 722 N N . GLY A 1 95 ? -13.413 30.587 56.910 1.00 11.84 1939 GLY A N 1
ATOM 723 C CA . GLY A 1 95 ? -14.434 31.362 56.224 1.00 11.70 1939 GLY A CA 1
ATOM 724 C C . GLY A 1 95 ? -15.758 31.342 56.970 1.00 11.84 1939 GLY A C 1
ATOM 725 O O . GLY A 1 95 ? -16.556 32.277 56.863 1.00 10.86 1939 GLY A O 1
ATOM 726 N N . GLY A 1 96 ? -15.997 30.258 57.708 1.00 9.75 1940 GLY A N 1
ATOM 727 C CA . GLY A 1 96 ? -17.212 30.132 58.486 1.00 9.65 1940 GLY A CA 1
ATOM 728 C C . GLY A 1 96 ? -17.135 31.117 59.635 1.00 9.78 1940 GLY A C 1
ATOM 729 O O . GLY A 1 96 ? -18.126 31.748 59.993 1.00 9.96 1940 GLY A O 1
ATOM 730 N N . ALA A 1 97 ? -15.948 31.238 60.220 1.00 10.70 1941 ALA A N 1
ATOM 731 C CA . ALA A 1 97 ? -15.724 32.182 61.312 1.00 11.60 1941 ALA A CA 1
ATOM 732 C C . ALA A 1 97 ? -15.850 33.611 60.767 1.00 11.57 1941 ALA A C 1
ATOM 733 O O . ALA A 1 97 ? -16.475 34.461 61.399 1.00 8.74 1941 ALA A O 1
ATOM 735 N N . PHE A 1 98 ? -15.264 33.878 59.596 1.00 10.99 1942 PHE A N 1
ATOM 736 C CA . PHE A 1 98 ? -15.367 35.215 59.004 1.00 11.21 1942 PHE A CA 1
ATOM 737 C C . PHE A 1 98 ? -16.827 35.509 58.705 1.00 10.19 1942 PHE A C 1
ATOM 738 O O . PHE A 1 98 ? -17.273 36.650 58.801 1.00 10.63 1942 PHE A O 1
ATOM 746 N N . ALA A 1 99 ? -17.599 34.515 58.324 1.00 10.91 1943 ALA A N 1
ATOM 747 C CA . ALA A 1 99 ? -19.001 34.774 58.007 1.00 11.49 1943 ALA A CA 1
ATOM 748 C C . ALA A 1 99 ? -19.755 35.270 59.235 1.00 11.65 1943 ALA A C 1
ATOM 749 O O . ALA A 1 99 ? -20.543 36.140 59.123 1.00 11.48 1943 ALA A O 1
ATOM 751 N N . TYR A 1 100 ? -19.487 34.672 60.397 1.00 10.99 1944 TYR A N 1
ATOM 752 C CA . TYR A 1 100 ? -20.121 35.131 61.642 1.00 11.37 1944 TYR A CA 1
ATOM 753 C C . TYR A 1 100 ? -19.726 36.586 61.993 1.00 11.93 1944 TYR A C 1
ATOM 754 O O . TYR A 1 100 ? -20.555 37.392 62.317 1.00 10.67 1944 TYR A O 1
ATOM 763 N N . VAL A 1 101 ? -18.425 36.837 61.915 1.00 12.34 1945 VAL A N 1
ATOM 764 C CA . VAL A 1 101 ? -17.888 38.117 62.306 1.00 11.80 1945 VAL A CA 1
ATOM 765 C C . VAL A 1 101 ? -18.453 39.180 61.324 1.00 11.84 1945 VAL A C 1
ATOM 766 O O . VAL A 1 101 ? -18.775 40.255 61.706 1.00 10.54 1945 VAL A O 1
ATOM 770 N N . VAL A 1 102 ? -18.631 38.797 60.075 1.00 12.37 1946 VAL A N 1
ATOM 771 C CA . VAL A 1 102 ? -19.199 39.716 59.095 1.00 11.80 1946 VAL A CA 1
ATOM 772 C C . VAL A 1 102 ? -20.649 40.009 59.500 1.00 11.94 1946 VAL A C 1
ATOM 773 O O . VAL A 1 102 ? -21.121 41.140 59.390 1.00 9.00 1946 VAL A O 1
ATOM 777 N N . ALA A 1 103 ? -21.350 38.978 59.975 1.00 12.35 1947 ALA A N 1
ATOM 778 C CA . ALA A 1 103 ? -22.735 39.135 60.424 1.00 12.42 1947 ALA A CA 1
ATOM 779 C C . ALA A 1 103 ? -22.758 40.098 61.616 1.00 12.51 1947 ALA A C 1
ATOM 780 O O . ALA A 1 103 ? -23.665 40.921 61.744 1.00 11.35 1947 ALA A O 1
ATOM 782 N N . GLU A 1 104 ? -21.754 39.985 62.485 1.00 13.24 1948 GLU A N 1
ATOM 783 C CA . GLU A 1 104 ? -21.643 40.853 63.651 1.00 13.45 1948 GLU A CA 1
ATOM 784 C C . GLU A 1 104 ? -21.629 42.298 63.166 1.00 15.17 1948 GLU A C 1
ATOM 785 O O . GLU A 1 104 ? -22.362 43.150 63.670 1.00 14.08 1948 GLU A O 1
ATOM 791 N N . ALA A 1 105 ? -20.785 42.563 62.175 1.00 15.17 1949 ALA A N 1
ATOM 792 C CA . ALA A 1 105 ? -20.654 43.896 61.606 1.00 16.17 1949 ALA A CA 1
ATOM 793 C C . ALA A 1 105 ? -21.965 44.406 61.025 1.00 15.97 1949 ALA A C 1
ATOM 794 O O . ALA A 1 105 ? -22.407 45.512 61.342 1.00 15.51 1949 ALA A O 1
ATOM 796 N N . LEU A 1 106 ? -22.576 43.597 60.166 1.00 16.10 1950 LEU A N 1
ATOM 797 C CA . LEU A 1 106 ? -23.827 43.960 59.517 1.00 15.71 1950 LEU A CA 1
ATOM 798 C C . LEU A 1 106 ? -24.956 44.156 60.516 1.00 17.58 1950 LEU A C 1
ATOM 799 O O . LEU A 1 106 ? -25.770 45.068 60.369 1.00 17.62 1950 LEU A O 1
ATOM 804 N N . VAL A 1 107 ? -25.011 43.299 61.530 1.00 18.51 1951 VAL A N 1
ATOM 805 C CA . VAL A 1 107 ? -26.046 43.415 62.549 1.00 19.74 1951 VAL A CA 1
ATOM 806 C C . VAL A 1 107 ? -25.837 44.690 63.364 1.00 19.18 1951 VAL A C 1
ATOM 807 O O . VAL A 1 107 ? -26.795 45.354 63.752 1.00 18.70 1951 VAL A O 1
ATOM 811 N N . ASN A 1 108 ? -24.582 45.042 63.611 1.00 18.89 1952 ASN A N 1
ATOM 812 C CA . ASN A 1 108 ? -24.292 46.249 64.368 1.00 20.32 1952 ASN A CA 1
ATOM 813 C C . ASN A 1 108 ? -24.589 47.515 63.570 1.00 21.40 1952 ASN A C 1
ATOM 814 O O . ASN A 1 108 ? -24.771 48.587 64.146 1.00 22.45 1952 ASN A O 1
ATOM 819 N N . GLN A 1 109 ? -24.643 47.394 62.249 1.00 20.99 1953 GLN A N 1
ATOM 820 C CA . GLN A 1 109 ? -24.946 48.542 61.404 1.00 23.04 1953 GLN A CA 1
ATOM 821 C C . GLN A 1 109 ? -26.452 48.672 61.181 1.00 22.40 1953 GLN A C 1
ATOM 822 O O . GLN A 1 109 ? -26.902 49.511 60.406 1.00 21.08 1953 GLN A O 1
ATOM 828 N N . GLY A 1 110 ? -27.226 47.823 61.849 1.00 22.17 1954 GLY A N 1
ATOM 829 C CA . GLY A 1 110 ? -28.667 47.885 61.713 1.00 22.99 1954 GLY A CA 1
ATOM 830 C C . GLY A 1 110 ? -29.259 47.026 60.613 1.00 23.78 1954 GLY A C 1
ATOM 831 O O . GLY A 1 110 ? -30.448 47.145 60.314 1.00 24.55 1954 GLY A O 1
ATOM 832 N N . GLU A 1 111 ? -28.447 46.164 60.006 1.00 22.96 1955 GLU A N 1
ATOM 833 C CA . GLU A 1 111 ? -28.931 45.292 58.943 1.00 22.58 1955 GLU A CA 1
ATOM 834 C C . GLU A 1 111 ? -29.355 43.941 59.508 1.00 22.30 1955 GLU A C 1
ATOM 835 O O . GLU A 1 111 ? -28.956 43.567 60.608 1.00 22.75 1955 GLU A O 1
ATOM 841 N N . GLU A 1 112 ? -30.164 43.212 58.748 1.00 21.78 1956 GLU A N 1
ATOM 842 C CA . GLU A 1 112 ? -30.616 41.894 59.166 1.00 22.40 1956 GLU A CA 1
ATOM 843 C C . GLU A 1 112 ? -29.822 40.793 58.460 1.00 21.64 1956 GLU A C 1
ATOM 844 O O . GLU A 1 112 ? -29.406 40.957 57.308 1.00 21.41 1956 GLU A O 1
ATOM 850 N N . VAL A 1 113 ? -29.600 39.684 59.165 1.00 19.72 1957 VAL A N 1
ATOM 851 C CA . VAL A 1 113 ? -28.899 38.523 58.612 1.00 18.78 1957 VAL A CA 1
ATOM 852 C C . VAL A 1 113 ? -29.822 37.337 58.870 1.00 17.70 1957 VAL A C 1
ATOM 853 O O . VAL A 1 113 ? -30.001 36.915 60.008 1.00 17.44 1957 VAL A O 1
ATOM 857 N N . HIS A 1 114 ? -30.409 36.802 57.806 1.00 17.03 1958 HIS A N 1
ATOM 858 C CA . HIS A 1 114 ? -31.367 35.707 57.932 1.00 16.83 1958 HIS A CA 1
ATOM 859 C C . HIS A 1 114 ? -30.855 34.274 57.802 1.00 15.73 1958 HIS A C 1
ATOM 860 O O . HIS A 1 114 ? -31.569 33.333 58.151 1.00 15.43 1958 HIS A O 1
ATOM 867 N N . SER A 1 115 ? -29.635 34.102 57.305 1.00 14.92 1959 SER A N 1
ATOM 868 C CA . SER A 1 115 ? -29.067 32.768 57.142 1.00 13.92 1959 SER A CA 1
ATOM 869 C C . SER A 1 115 ? -27.578 32.766 57.416 1.00 13.22 1959 SER A C 1
ATOM 870 O O . SER A 1 115 ? -26.876 33.704 57.052 1.00 13.53 1959 SER A O 1
ATOM 873 N N . LEU A 1 116 ? -27.105 31.704 58.061 1.00 12.39 1960 LEU A N 1
ATOM 874 C CA . LEU A 1 116 ? -25.686 31.532 58.340 1.00 13.17 1960 LEU A CA 1
ATOM 875 C C . LEU A 1 116 ? -25.356 30.067 58.068 1.00 13.17 1960 LEU A C 1
ATOM 876 O O . LEU A 1 116 ? -25.917 29.175 58.692 1.00 12.72 1960 LEU A O 1
ATOM 881 N N . ILE A 1 117 ? -24.456 29.834 57.117 1.00 13.55 1961 ILE A N 1
ATOM 882 C CA . ILE A 1 117 ? -24.046 28.487 56.737 1.00 12.94 1961 ILE A CA 1
ATOM 883 C C . ILE A 1 117 ? -22.602 28.236 57.152 1.00 13.37 1961 ILE A C 1
ATOM 884 O O . ILE A 1 117 ? -21.673 28.816 56.583 1.00 11.88 1961 ILE A O 1
ATOM 889 N N . ILE A 1 118 ? -22.414 27.363 58.136 1.00 12.42 1962 ILE A N 1
ATOM 890 C CA . ILE A 1 118 ? -21.077 27.045 58.625 1.00 12.78 1962 ILE A CA 1
ATOM 891 C C . ILE A 1 118 ? -20.633 25.653 58.191 1.00 12.75 1962 ILE A C 1
ATOM 892 O O . ILE A 1 118 ? -21.274 24.658 58.519 1.00 12.01 1962 ILE A O 1
ATOM 897 N N . ILE A 1 119 ? -19.527 25.589 57.459 1.00 12.38 1963 ILE A N 1
ATOM 898 C CA . ILE A 1 119 ? -19.002 24.316 56.998 1.00 11.52 1963 ILE A CA 1
ATOM 899 C C . ILE A 1 119 ? -17.770 23.951 57.818 1.00 12.67 1963 ILE A C 1
ATOM 900 O O . ILE A 1 119 ? -16.691 24.506 57.617 1.00 11.45 1963 ILE A O 1
ATOM 905 N N . ASP A 1 120 ? -17.957 23.025 58.752 1.00 11.86 1964 ASP A N 1
ATOM 906 C CA . ASP A 1 120 ? -16.905 22.525 59.638 1.00 13.51 1964 ASP A CA 1
ATOM 907 C C . ASP A 1 120 ? -15.947 23.574 60.210 1.00 12.90 1964 ASP A C 1
ATOM 908 O O . ASP A 1 120 ? -14.771 23.641 59.828 1.00 10.14 1964 ASP A O 1
ATOM 913 N N . ALA A 1 121 ? -16.458 24.379 61.138 1.00 11.54 1965 ALA A N 1
ATOM 914 C CA . ALA A 1 121 ? -15.669 25.416 61.799 1.00 11.63 1965 ALA A CA 1
ATOM 915 C C . ALA A 1 121 ? -16.222 25.683 63.198 1.00 11.18 19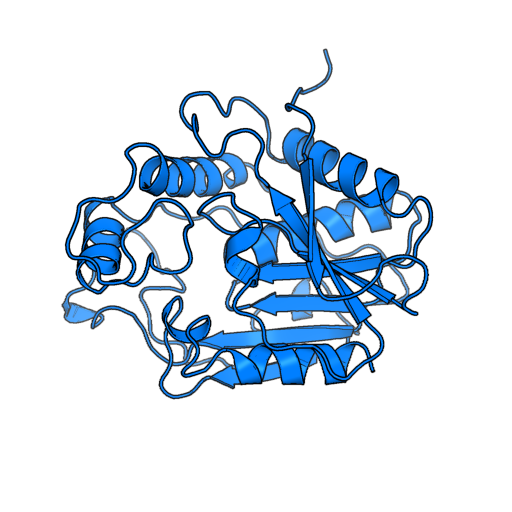65 ALA A C 1
ATOM 916 O O . ALA A 1 121 ? -17.437 25.785 63.384 1.00 11.44 1965 ALA A O 1
ATOM 918 N N . PRO A 1 122 ? -15.338 25.777 64.205 1.00 12.01 1966 PRO A N 1
ATOM 919 C CA . PRO A 1 122 ? -15.753 26.041 65.589 1.00 12.57 1966 PRO A CA 1
ATOM 920 C C . PRO A 1 122 ? -16.016 27.541 65.686 1.00 11.83 1966 PRO A C 1
ATOM 921 O O . PRO A 1 122 ? -15.573 28.287 64.814 1.00 11.83 1966 PRO A O 1
ATOM 925 N N . ILE A 1 123 ? -16.720 27.993 66.721 1.00 12.58 1967 ILE A N 1
ATOM 926 C CA . ILE A 1 123 ? -17.008 29.426 66.834 1.00 12.54 1967 ILE A CA 1
ATOM 927 C C . ILE A 1 123 ? -15.721 30.250 66.747 1.00 12.27 1967 ILE A C 1
ATOM 928 O O . ILE A 1 123 ? -14.650 29.773 67.111 1.00 11.48 1967 ILE A O 1
ATOM 933 N N . PRO A 1 124 ? -15.815 31.497 66.250 1.00 12.11 1968 PRO A N 1
ATOM 934 C CA . PRO A 1 124 ? -14.676 32.411 66.094 1.00 12.61 1968 PRO A CA 1
ATOM 935 C C . PRO A 1 124 ? -13.800 32.496 67.339 1.00 12.34 1968 PRO A C 1
ATOM 936 O O . PRO A 1 124 ? -14.305 32.647 68.452 1.00 11.69 1968 PRO A O 1
ATOM 940 N N . GLN A 1 125 ? -12.496 32.404 67.183 1.00 13.08 1969 GLN A N 1
ATOM 941 C CA . GLN A 1 125 ? -11.550 32.340 68.287 1.00 13.44 1969 GLN A CA 1
ATOM 942 C C . GLN A 1 125 ? -10.116 32.433 67.771 1.00 13.81 1969 GLN A C 1
ATOM 943 O O . GLN A 1 125 ? -9.792 32.043 66.657 1.00 12.61 1969 GLN A O 1
ATOM 949 N N . ALA A 1 126 ? -9.247 33.022 68.603 1.00 15.20 1970 ALA A N 1
ATOM 950 C CA . ALA A 1 126 ? -7.839 32.815 68.356 1.00 15.23 1970 ALA A CA 1
ATOM 951 C C . ALA A 1 126 ? -7.588 31.309 68.214 1.00 16.92 1970 ALA A C 1
ATOM 952 O O . ALA A 1 126 ? -8.104 30.490 68.972 1.00 15.40 1970 ALA A O 1
ATOM 954 N N . MET A 1 127 ? -6.678 30.921 67.324 1.00 16.98 1971 MET A N 1
ATOM 955 C CA . MET A 1 127 ? -6.314 29.512 67.119 1.00 17.73 1971 MET A CA 1
ATOM 956 C C . MET A 1 127 ? -4.842 29.260 66.966 1.00 16.73 1971 MET A C 1
ATOM 957 O O . MET A 1 127 ? -4.114 30.088 66.490 1.00 15.31 1971 MET A O 1
ATOM 962 N N . GLU A 1 128 ? -4.468 28.071 67.446 1.00 15.68 1972 GLU A N 1
ATOM 963 C CA . GLU A 1 128 ? -3.081 27.628 67.496 1.00 15.57 1972 GLU A CA 1
ATOM 964 C C . GLU A 1 128 ? -2.731 27.223 66.074 1.00 14.30 1972 GLU A C 1
ATOM 965 O O . GLU A 1 128 ? -3.544 26.631 65.370 1.00 14.89 1972 GLU A O 1
ATOM 971 N N . GLN A 1 129 ? -1.505 27.511 65.672 1.00 14.75 1973 GLN A N 1
ATOM 972 C CA . GLN A 1 129 ? -1.148 27.292 64.288 1.00 15.03 1973 GLN A CA 1
ATOM 973 C C . GLN A 1 129 ? -0.882 25.812 64.027 1.00 15.60 1973 GLN A C 1
ATOM 974 O O . GLN A 1 129 ? -0.251 25.111 64.811 1.00 13.72 1973 GLN A O 1
ATOM 980 N N . LEU A 1 130 ? -1.428 25.324 62.912 1.00 15.80 1974 LEU A N 1
ATOM 981 C CA . LEU A 1 130 ? -1.012 23.997 62.482 1.00 14.96 1974 LEU A CA 1
ATOM 982 C C . LEU A 1 130 ? 0.376 24.072 61.828 1.00 15.89 1974 LEU A C 1
ATOM 983 O O . LEU A 1 130 ? 0.707 24.998 61.100 1.00 15.91 1974 LEU A O 1
ATOM 988 N N . PRO A 1 131 ? 1.291 23.133 62.003 1.00 17.33 1975 PRO A N 1
ATOM 989 C CA . PRO A 1 131 ? 2.620 23.281 61.441 1.00 17.62 1975 PRO A CA 1
ATOM 990 C C . PRO A 1 131 ? 2.609 23.005 59.950 1.00 19.23 1975 PRO A C 1
ATOM 991 O O . PRO A 1 131 ? 1.788 22.333 59.426 1.00 18.85 1975 PRO A O 1
ATOM 995 N N . ARG A 1 132 ? 3.560 23.591 59.264 1.00 19.00 1976 ARG A N 1
ATOM 996 C CA . ARG A 1 132 ? 3.658 23.437 57.815 1.00 20.10 1976 ARG A CA 1
ATOM 997 C C . ARG A 1 132 ? 3.550 21.948 57.414 1.00 19.93 1976 ARG A C 1
ATOM 998 O O . ARG A 1 132 ? 2.884 21.608 56.473 1.00 19.76 1976 ARG A O 1
ATOM 1006 N N . ALA A 1 133 ? 4.240 21.112 58.157 1.00 19.83 1977 ALA A N 1
ATOM 1007 C CA . ALA A 1 133 ? 4.271 19.681 57.863 1.00 20.04 1977 ALA A CA 1
ATOM 1008 C C . ALA A 1 133 ? 2.877 19.081 57.748 1.00 19.56 1977 ALA A C 1
ATOM 1009 O O . ALA A 1 133 ? 2.649 18.173 56.951 1.00 19.49 1977 ALA A O 1
ATOM 1011 N N . PHE A 1 134 ? 1.945 19.581 58.548 1.00 17.91 1978 PHE A N 1
ATOM 1012 C CA . PHE A 1 134 ? 0.580 19.080 58.503 1.00 17.43 1978 PHE A CA 1
ATOM 1013 C C . PHE A 1 134 ? -0.057 19.410 57.149 1.00 17.56 1978 PHE A C 1
ATOM 1014 O O . PHE A 1 134 ? -0.639 18.542 56.493 1.00 16.92 1978 PHE A O 1
ATOM 1022 N N . TYR A 1 135 ? 0.053 20.668 56.734 1.00 16.91 1979 TYR A N 1
ATOM 1023 C CA . TYR A 1 135 ? -0.521 21.093 55.461 1.00 17.13 1979 TYR A CA 1
ATOM 1024 C C . TYR A 1 135 ? 0.149 20.405 54.280 1.00 17.00 1979 TYR A C 1
ATOM 1025 O O . TYR A 1 135 ? -0.497 20.106 53.281 1.00 15.36 1979 TYR A O 1
ATOM 1034 N N . GLU A 1 136 ? 1.448 20.163 54.392 1.00 17.63 1980 GLU A N 1
ATOM 1035 C CA . GLU A 1 136 ? 2.168 19.495 53.320 1.00 19.74 1980 GLU A CA 1
ATOM 1036 C C . GLU A 1 136 ? 1.695 18.051 53.232 1.00 18.98 1980 GLU A C 1
ATOM 1037 O O . GLU A 1 136 ? 1.737 17.441 52.166 1.00 18.93 1980 GLU A O 1
ATOM 1043 N N . HIS A 1 137 ? 1.233 17.515 54.358 1.00 19.55 1981 HIS A N 1
ATOM 1044 C CA . HIS A 1 137 ? 0.727 16.146 54.404 1.00 20.45 1981 HIS A CA 1
ATOM 1045 C C . HIS A 1 137 ? -0.642 16.112 53.733 1.00 19.38 1981 HIS A C 1
ATOM 1046 O O . HIS A 1 137 ? -0.972 15.173 53.009 1.00 18.19 1981 HIS A O 1
ATOM 1053 N N . CYS A 1 138 ? -1.441 17.141 53.989 1.00 18.77 1982 CYS A N 1
ATOM 1054 C CA . CYS A 1 138 ? -2.765 17.235 53.394 1.00 18.25 1982 CYS A CA 1
ATOM 1055 C C . CYS A 1 138 ? -2.607 17.316 51.886 1.00 18.36 1982 CYS A C 1
ATOM 1056 O O . CYS A 1 138 ? -3.379 16.721 51.141 1.00 17.20 1982 CYS A O 1
ATOM 1059 N N . ASN A 1 139 ? -1.593 18.049 51.439 1.00 18.11 1983 ASN A N 1
ATOM 1060 C CA . ASN A 1 139 ? -1.358 18.195 50.012 1.00 19.44 1983 ASN A CA 1
ATOM 1061 C C . ASN A 1 139 ? -0.860 16.909 49.362 1.00 19.90 1983 ASN A C 1
ATOM 1062 O O . ASN A 1 139 ? -1.167 16.642 48.202 1.00 21.79 1983 ASN A O 1
ATOM 1067 N N . SER A 1 140 ? -0.089 16.115 50.096 1.00 20.99 1984 SER A N 1
ATOM 1068 C CA . SER A 1 140 ? 0.424 14.868 49.540 1.00 21.27 1984 SER A CA 1
ATOM 1069 C C . SER A 1 140 ? -0.736 13.917 49.253 1.00 21.70 1984 SER A C 1
ATOM 1070 O O . SER A 1 140 ? -0.604 12.985 48.462 1.00 21.21 1984 SER A O 1
ATOM 1073 N N . ILE A 1 141 ? -1.871 14.165 49.900 1.00 21.90 1985 ILE A N 1
ATOM 1074 C CA . ILE A 1 141 ? -3.058 13.338 49.718 1.00 22.82 1985 ILE A CA 1
ATOM 1075 C C . ILE A 1 141 ? -3.968 13.941 48.649 1.00 23.39 1985 ILE A C 1
ATOM 1076 O O . ILE A 1 141 ? -4.936 13.315 48.225 1.00 24.63 1985 ILE A O 1
ATOM 1081 N N . GLY A 1 142 ? -3.656 15.159 48.220 1.00 23.45 1986 GLY A N 1
ATOM 1082 C CA . GLY A 1 142 ? -4.461 15.822 47.208 1.00 22.71 1986 GLY A CA 1
ATOM 1083 C C . GLY A 1 142 ? -5.641 16.600 47.768 1.00 22.85 1986 GLY A C 1
ATOM 1084 O O . GLY A 1 142 ? -6.581 16.922 47.038 1.00 21.09 1986 GLY A O 1
ATOM 1085 N N . LEU A 1 143 ? -5.581 16.923 49.058 1.00 21.95 1987 LEU A N 1
ATOM 1086 C CA . LEU A 1 143 ? -6.654 17.650 49.735 1.00 21.74 1987 LEU A CA 1
ATOM 1087 C C . LEU A 1 143 ? -6.731 19.146 49.399 1.00 22.23 1987 LEU A C 1
ATOM 1088 O O . LEU A 1 143 ? -7.657 19.843 49.835 1.00 20.37 1987 LEU A O 1
ATOM 1093 N N . PHE A 1 144 ? -5.763 19.638 48.629 1.00 22.08 1988 PHE A N 1
ATOM 1094 C CA . PHE A 1 144 ? -5.762 21.040 48.209 1.00 24.75 1988 PHE A CA 1
ATOM 1095 C C . PHE A 1 144 ? -6.302 21.173 46.775 1.00 25.18 1988 PHE A C 1
ATOM 1096 O O . PHE A 1 144 ? -6.083 22.180 46.107 1.00 23.92 1988 PHE A O 1
ATOM 1104 N N . ALA A 1 145 ? -7.012 20.144 46.322 1.00 26.71 1989 ALA A N 1
ATOM 1105 C CA . ALA A 1 145 ? -7.600 20.112 44.986 1.00 27.96 1989 ALA A CA 1
ATOM 1106 C C . ALA A 1 145 ? -8.597 21.245 44.787 1.00 28.75 1989 ALA A C 1
ATOM 1107 O O . ALA A 1 145 ? -8.870 21.651 43.660 1.00 29.07 1989 ALA A O 1
ATOM 1109 N N . THR A 1 146 ? -9.138 21.750 45.889 1.00 29.76 1990 THR A N 1
ATOM 1110 C CA . THR A 1 146 ? -10.108 22.840 45.846 1.00 31.04 1990 THR A CA 1
ATOM 1111 C C . THR A 1 146 ? -9.408 24.193 45.647 1.00 31.16 1990 THR A C 1
ATOM 1112 O O . THR A 1 146 ? -9.975 25.129 45.074 1.00 30.64 1990 THR A O 1
ATOM 1116 N N . GLN A 1 147 ? -8.173 24.285 46.129 1.00 29.46 1991 GLN A N 1
ATOM 1117 C CA . GLN A 1 147 ? -7.392 25.506 46.012 1.00 28.05 1991 GLN A CA 1
ATOM 1118 C C . GLN A 1 147 ? -7.095 25.571 44.517 1.00 27.00 1991 GLN A C 1
ATOM 1119 O O . GLN A 1 147 ? -6.664 24.586 43.916 1.00 27.93 1991 GLN A O 1
ATOM 1125 N N . PRO A 1 148 ? -7.318 26.743 43.899 1.00 23.73 1992 PRO A N 1
ATOM 1126 C CA . PRO A 1 148 ? -7.088 26.957 42.466 1.00 22.10 1992 PRO A CA 1
ATOM 1127 C C . PRO A 1 148 ? -5.678 26.585 41.995 1.00 20.72 1992 PRO A C 1
ATOM 1128 O O . PRO A 1 148 ? -5.524 25.717 41.129 1.00 21.91 1992 PRO A O 1
ATOM 1132 N N . GLY A 1 149 ? -4.655 27.220 42.561 1.00 20.04 1993 GLY A N 1
ATOM 1133 C CA . GLY A 1 149 ? -3.294 26.933 42.125 1.00 21.23 1993 GLY A CA 1
ATOM 1134 C C . GLY A 1 149 ? -2.685 25.579 42.476 1.00 21.43 1993 GLY A C 1
ATOM 1135 O O . GLY A 1 149 ? -1.725 25.144 41.834 1.00 21.18 1993 GLY A O 1
ATOM 1136 N N . ALA A 1 150 ? -3.244 24.903 43.477 1.00 22.32 1994 ALA A N 1
ATOM 1137 C CA . ALA A 1 150 ? -2.725 23.620 43.934 1.00 21.97 1994 ALA A CA 1
ATOM 1138 C C . ALA A 1 150 ? -2.989 22.423 43.030 1.00 23.11 1994 ALA A C 1
ATOM 1139 O O . ALA A 1 150 ? -3.785 22.486 42.098 1.00 22.77 1994 ALA A O 1
ATOM 1141 N N . SER A 1 151 ? -2.307 21.324 43.342 1.00 26.76 1995 SER A N 1
ATOM 1142 C CA . SER A 1 151 ? -2.411 20.066 42.608 1.00 29.04 1995 SER A CA 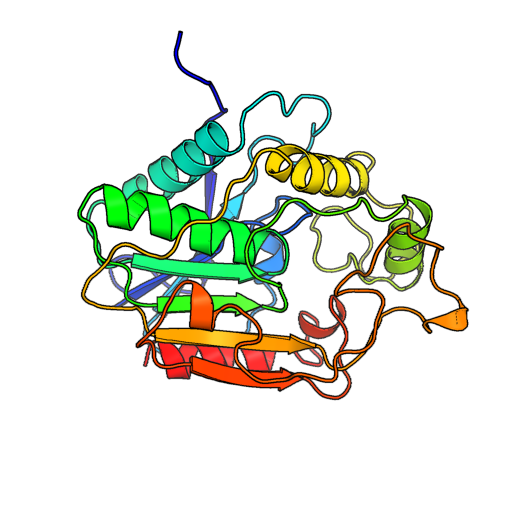1
ATOM 1143 C C . SER A 1 151 ? -3.660 19.268 42.978 1.00 30.71 1995 SER A C 1
ATOM 1144 O O . SER A 1 151 ? -3.898 18.960 44.151 1.00 31.89 1995 SER A O 1
ATOM 1147 N N . PRO A 1 152 ? -4.471 18.911 41.975 1.00 30.22 1996 PRO A N 1
ATOM 1148 C CA . PRO A 1 152 ? -5.690 18.146 42.240 1.00 29.72 1996 PRO A CA 1
ATOM 1149 C C . PRO A 1 152 ? -5.456 16.709 42.709 1.00 28.76 1996 PRO A C 1
ATOM 1150 O O . PRO A 1 152 ? -6.392 16.047 43.146 1.00 28.88 1996 PRO A O 1
ATOM 1154 N N . ASP A 1 153 ? -4.220 16.224 42.625 1.00 27.58 1997 ASP A N 1
ATOM 1155 C CA . ASP A 1 153 ? -3.928 14.861 43.066 1.00 26.85 1997 ASP A CA 1
ATOM 1156 C C . ASP A 1 153 ? -2.762 14.791 44.050 1.00 25.69 1997 ASP A C 1
ATOM 1157 O O . ASP A 1 153 ? -2.389 13.710 44.509 1.00 24.85 1997 ASP A O 1
ATOM 1162 N N . GLY A 1 154 ? -2.197 15.949 44.374 1.00 23.77 1998 GLY A N 1
ATOM 1163 C CA . GLY A 1 154 ? -1.103 15.998 45.325 1.00 22.07 1998 GLY A CA 1
ATOM 1164 C C . GLY A 1 154 ? 0.237 15.545 44.787 1.00 21.52 1998 GLY A C 1
ATOM 1165 O O . GLY A 1 154 ? 1.155 15.266 45.560 1.00 20.44 1998 GLY A O 1
ATOM 1166 N N . SER A 1 155 ? 0.358 15.480 43.464 1.00 20.42 1999 SER A N 1
ATOM 1167 C CA . SER A 1 155 ? 1.602 15.048 42.834 1.00 19.55 1999 SER A CA 1
ATOM 1168 C C . SER A 1 155 ? 2.668 16.147 42.785 1.00 18.78 1999 SER A C 1
ATOM 1169 O O . SER A 1 155 ? 3.839 15.860 42.545 1.00 17.91 1999 SER A O 1
ATOM 1172 N N . THR A 1 156 ? 2.274 17.399 43.003 1.00 17.88 2000 THR A N 1
ATOM 1173 C CA . THR A 1 156 ? 3.242 18.493 42.979 1.00 18.18 2000 THR A CA 1
ATOM 1174 C C . THR A 1 156 ? 3.146 19.363 44.227 1.00 18.67 2000 THR A C 1
ATOM 1175 O O . THR A 1 156 ? 2.152 19.316 44.954 1.00 17.40 2000 THR A O 1
ATOM 1179 N N . GLU A 1 157 ? 4.190 20.148 44.476 1.00 18.31 2001 GLU A N 1
ATOM 1180 C CA . GLU A 1 157 ? 4.210 21.043 45.623 1.00 19.77 2001 GLU A CA 1
ATOM 1181 C C . GLU A 1 157 ? 3.105 22.064 45.414 1.00 20.09 2001 GLU A C 1
ATOM 1182 O O . GLU A 1 157 ? 2.708 22.333 44.283 1.00 20.21 2001 GLU A O 1
ATOM 1188 N N . PRO A 1 158 ? 2.582 22.640 46.503 1.00 20.04 2002 PRO A N 1
ATOM 1189 C CA . PRO A 1 158 ? 1.520 23.634 46.350 1.00 20.25 2002 PRO A CA 1
ATOM 1190 C C . PRO A 1 158 ? 2.136 24.978 45.960 1.00 20.33 2002 PRO A C 1
ATOM 1191 O O . PRO A 1 158 ? 3.358 25.142 46.007 1.00 19.15 2002 PRO A O 1
ATOM 1195 N N . PRO A 1 159 ? 1.304 25.944 45.538 1.00 19.74 2003 PRO A N 1
ATOM 1196 C CA . PRO A 1 159 ? 1.838 27.257 45.164 1.00 19.31 2003 PRO A CA 1
ATOM 1197 C C . PRO A 1 159 ? 2.540 27.839 46.389 1.00 18.84 2003 PRO A C 1
ATOM 1198 O O . PRO A 1 159 ? 2.090 27.645 47.518 1.00 18.44 2003 PRO A O 1
ATOM 1202 N N . SER A 1 160 ? 3.640 28.547 46.168 1.00 18.33 2004 SER A N 1
ATOM 1203 C CA . SER A 1 160 ? 4.428 29.120 47.254 1.00 18.52 2004 SER A CA 1
ATOM 1204 C C . SER A 1 160 ? 3.666 29.940 48.306 1.00 18.98 2004 SER A C 1
ATOM 1205 O O . SER A 1 160 ? 4.029 29.951 49.487 1.00 17.47 2004 SER A O 1
ATOM 1208 N N . TYR A 1 161 ? 2.608 30.612 47.872 1.00 17.76 2005 TYR A N 1
ATOM 1209 C CA . TYR A 1 161 ? 1.799 31.461 48.743 1.00 18.46 2005 TYR A CA 1
ATOM 1210 C C . TYR A 1 161 ? 0.641 30.772 49.485 1.00 17.52 2005 TYR A C 1
ATOM 1211 O O . TYR A 1 161 ? 0.043 31.361 50.383 1.00 16.67 2005 TYR A O 1
ATOM 1220 N N . LEU A 1 162 ? 0.321 29.537 49.112 1.00 16.49 2006 LEU A N 1
ATOM 1221 C CA . LEU A 1 162 ? -0.810 28.828 49.713 1.00 16.04 2006 LEU A CA 1
ATOM 1222 C C . LEU A 1 162 ? -0.730 28.547 51.207 1.00 15.19 2006 LEU A C 1
ATOM 1223 O O . LEU A 1 162 ? -1.504 29.111 51.982 1.00 13.09 2006 LEU A O 1
ATOM 1228 N N . ILE A 1 163 ? 0.186 27.673 51.614 1.00 14.87 2007 ILE A N 1
ATOM 1229 C CA . ILE A 1 163 ? 0.322 27.344 53.031 1.00 14.88 2007 ILE A CA 1
ATOM 1230 C C . ILE A 1 163 ? 0.583 28.593 53.885 1.00 15.17 2007 ILE A C 1
ATOM 1231 O O . ILE A 1 163 ? 0.050 28.713 54.989 1.00 15.41 2007 ILE A O 1
ATOM 1236 N N . PRO A 1 164 ? 1.405 29.541 53.391 1.00 13.89 2008 PRO A N 1
ATOM 1237 C CA . PRO A 1 164 ? 1.649 30.742 54.196 1.00 12.43 2008 PRO A CA 1
ATOM 1238 C C . PRO A 1 164 ? 0.383 31.594 54.341 1.00 11.98 2008 PRO A C 1
ATOM 1239 O O . PRO A 1 164 ? 0.241 32.349 55.296 1.00 10.23 2008 PRO A O 1
ATOM 1243 N N . HIS A 1 165 ? -0.536 31.482 53.388 1.00 12.12 2009 HIS A N 1
ATOM 1244 C CA . HIS A 1 165 ? -1.761 32.259 53.486 1.00 13.23 2009 HIS A CA 1
ATOM 1245 C C . HIS A 1 165 ? -2.633 31.667 54.580 1.00 12.99 2009 HIS A C 1
ATOM 1246 O O . HIS A 1 165 ? -3.335 32.396 55.280 1.00 10.38 2009 HIS A O 1
ATOM 1253 N N . PHE A 1 166 ? -2.576 30.342 54.723 1.00 13.35 2010 PHE A N 1
ATOM 1254 C CA . PHE A 1 166 ? -3.325 29.643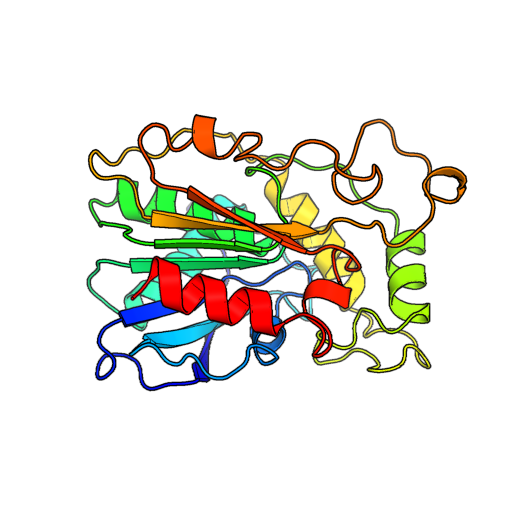 55.763 1.00 14.86 2010 PHE A CA 1
ATOM 1255 C C . PHE A 1 166 ? -2.813 30.175 57.099 1.00 14.56 2010 PHE A C 1
ATOM 1256 O O . PHE A 1 166 ? -3.580 30.556 57.978 1.00 13.55 2010 PHE A O 1
ATOM 1264 N N . THR A 1 167 ? -1.496 30.192 57.233 1.00 13.51 2011 THR A N 1
ATOM 1265 C CA . THR A 1 167 ? -0.836 30.677 58.435 1.00 14.28 2011 THR A CA 1
ATOM 1266 C C . THR A 1 167 ? -1.232 32.134 58.714 1.00 13.31 2011 THR A C 1
ATOM 1267 O O . THR A 1 167 ? -1.579 32.497 59.843 1.00 11.94 2011 THR A O 1
ATOM 1271 N N . ALA A 1 168 ? -1.180 32.958 57.671 1.00 12.92 2012 ALA A N 1
ATOM 1272 C CA . ALA A 1 168 ? -1.532 34.372 57.760 1.00 10.80 2012 ALA A CA 1
ATOM 1273 C C . ALA A 1 168 ? -2.959 34.584 58.265 1.00 11.14 2012 ALA A C 1
ATOM 1274 O O . ALA A 1 168 ? -3.195 35.445 59.103 1.00 9.03 2012 ALA A O 1
ATOM 1276 N N . VAL A 1 169 ? -3.909 33.806 57.745 1.00 11.32 2013 VAL A N 1
ATOM 1277 C CA . VAL A 1 169 ? -5.308 33.930 58.149 1.00 12.21 2013 VAL A CA 1
ATOM 1278 C C . VAL A 1 169 ? -5.498 33.576 59.622 1.00 13.56 2013 VAL A C 1
ATOM 1279 O O . VAL A 1 169 ? -6.185 34.281 60.353 1.00 12.47 2013 VAL A O 1
ATOM 1283 N N . VAL A 1 170 ? -4.894 32.475 60.052 1.00 15.47 2014 VAL A N 1
ATOM 1284 C CA . VAL A 1 170 ? -4.993 32.063 61.444 1.00 15.60 2014 VAL A CA 1
ATOM 1285 C C . VAL A 1 170 ? -4.419 33.179 62.311 1.00 16.71 2014 VAL A C 1
ATOM 1286 O O . VAL A 1 170 ? -4.957 33.503 63.369 1.00 17.56 2014 VAL A O 1
ATOM 1290 N N . ASP A 1 171 ? -3.340 33.787 61.835 1.00 16.21 2015 ASP A N 1
ATOM 1291 C CA . ASP A 1 171 ? -2.669 34.847 62.570 1.00 17.68 2015 ASP A CA 1
ATOM 1292 C C . ASP A 1 171 ? -3.417 36.170 62.690 1.00 15.80 2015 ASP A C 1
ATOM 1293 O O . ASP A 1 171 ? -3.275 36.873 63.682 1.00 16.02 2015 ASP A O 1
ATOM 1298 N N . VAL A 1 172 ? -4.213 36.511 61.687 1.00 15.96 2016 VAL A N 1
ATOM 1299 C CA . VAL A 1 172 ? -4.951 37.768 61.699 1.00 15.47 2016 VAL A CA 1
ATOM 1300 C C . VAL A 1 172 ? -6.149 37.696 62.650 1.00 14.82 2016 VAL A C 1
ATOM 1301 O O . VAL A 1 172 ? -6.690 38.719 63.061 1.00 14.19 2016 VAL A O 1
ATOM 1305 N N . MET A 1 173 ? -6.548 36.480 63.008 1.00 15.10 2017 MET A N 1
ATOM 1306 C CA . MET A 1 173 ? -7.667 36.280 63.920 1.00 15.48 2017 MET A CA 1
ATOM 1307 C C . MET A 1 173 ? -7.194 36.223 65.361 1.00 15.58 2017 MET A C 1
ATOM 1308 O O . MET A 1 173 ? -7.996 36.102 66.285 1.00 17.30 2017 MET A O 1
ATOM 1313 N N . LEU A 1 174 ? -5.886 36.317 65.551 1.00 15.66 2018 LEU A N 1
ATOM 1314 C CA . LEU A 1 174 ? -5.297 36.254 66.882 1.00 16.42 2018 LEU A CA 1
ATOM 1315 C C . LEU A 1 174 ? -5.866 37.256 67.899 1.00 16.17 2018 LEU A C 1
ATOM 1316 O O . LEU A 1 174 ? -6.010 36.936 69.083 1.00 15.14 2018 LEU A O 1
ATOM 1321 N N . ASP A 1 175 ? -6.191 38.461 67.447 1.00 14.94 2019 AS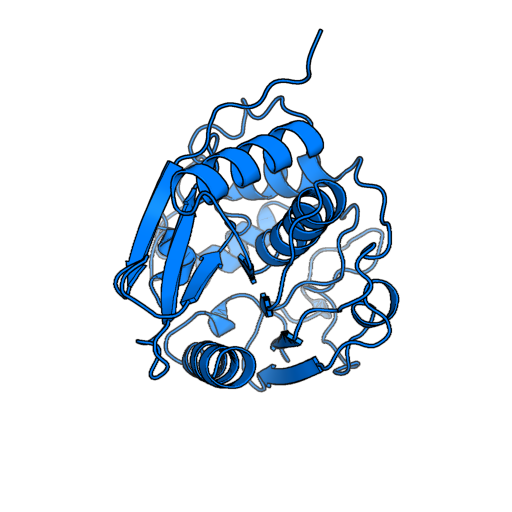P A N 1
ATOM 1322 C CA . ASP A 1 175 ? -6.723 39.473 68.347 1.00 15.44 2019 ASP A CA 1
ATOM 1323 C C . ASP A 1 175 ? -8.237 39.522 68.406 1.00 15.46 2019 ASP A C 1
ATOM 1324 O O . ASP A 1 175 ? -8.803 40.481 68.929 1.00 13.61 2019 ASP A O 1
ATOM 1329 N N . TYR A 1 176 ? -8.894 38.492 67.875 1.00 15.18 2020 TYR A N 1
ATOM 1330 C CA . TYR A 1 176 ? -10.350 38.451 67.879 1.00 14.44 2020 TYR A CA 1
ATOM 1331 C C . TYR A 1 176 ? -10.915 38.242 69.277 1.00 13.73 2020 TYR A C 1
ATOM 1332 O O . TYR A 1 176 ? -10.421 37.415 70.041 1.00 13.26 2020 TYR A O 1
ATOM 1341 N N . LYS A 1 177 ? -11.966 38.991 69.586 1.00 13.76 2021 LYS A N 1
ATOM 1342 C CA . LYS A 1 177 ? -12.635 38.909 70.876 1.00 13.67 2021 LYS A CA 1
ATOM 1343 C C . LYS A 1 177 ? -14.103 38.577 70.620 1.00 13.50 2021 LYS A C 1
ATOM 1344 O O . LYS A 1 177 ? -14.832 39.369 70.032 1.00 13.26 2021 LYS A O 1
ATOM 1350 N N . LEU A 1 178 ? -14.524 37.395 71.060 1.00 13.32 2022 LEU A N 1
ATOM 1351 C CA . LEU A 1 178 ? -15.890 36.921 70.858 1.00 13.58 2022 LEU A CA 1
ATOM 1352 C C . LEU A 1 178 ? -16.987 37.750 71.516 1.00 14.07 2022 LEU A C 1
ATOM 1353 O O . LEU A 1 178 ? -16.809 38.302 72.601 1.00 13.68 2022 LEU A O 1
ATOM 1358 N N . ALA A 1 179 ? -18.130 37.813 70.835 1.00 14.17 2023 ALA A N 1
ATOM 1359 C CA . ALA A 1 179 ? -19.305 38.531 71.310 1.00 14.21 2023 ALA A CA 1
ATOM 1360 C C . ALA A 1 179 ? -20.536 37.900 70.655 1.00 15.82 2023 ALA A C 1
ATOM 1361 O O . ALA A 1 179 ? -20.466 37.429 69.518 1.00 13.97 2023 ALA A O 1
ATOM 1363 N N . PRO A 1 180 ? -21.675 37.859 71.374 1.00 16.26 2024 PRO A N 1
ATOM 1364 C CA . PRO A 1 180 ? -22.904 37.276 70.830 1.00 15.08 2024 PRO A CA 1
ATOM 1365 C C . PRO A 1 180 ? -23.544 38.196 69.797 1.00 15.95 2024 PRO A C 1
ATOM 1366 O O . PRO A 1 180 ? -23.345 39.411 69.821 1.00 16.62 2024 PRO A O 1
ATOM 1370 N N . LEU A 1 181 ? -24.320 37.614 68.893 1.00 15.98 2025 LEU A N 1
ATOM 1371 C CA . LEU A 1 181 ? -24.966 38.386 67.841 1.00 17.69 2025 LEU A CA 1
ATOM 1372 C C . LEU A 1 181 ? -26.044 39.309 68.412 1.00 17.61 2025 LEU A C 1
ATOM 1373 O O . LEU A 1 181 ? -27.003 38.848 69.022 1.00 17.26 2025 LEU A O 1
ATOM 1378 N N . HIS A 1 182 ? -25.887 40.613 68.201 1.00 19.25 2026 HIS A N 1
ATOM 1379 C CA . HIS A 1 182 ? -26.838 41.589 68.724 1.00 20.99 2026 HIS A CA 1
ATOM 1380 C C . HIS A 1 182 ? -28.027 41.876 67.808 1.00 22.31 2026 HIS A C 1
ATOM 1381 O O . HIS A 1 182 ? -28.243 43.015 67.403 1.00 24.02 2026 HIS A O 1
ATOM 1388 N N . ALA A 1 183 ? -28.797 40.845 67.485 1.00 22.17 2027 ALA A N 1
ATOM 1389 C CA . ALA A 1 183 ? -29.970 40.998 66.630 1.00 22.75 2027 ALA A CA 1
ATOM 1390 C C . ALA A 1 183 ? -31.144 40.340 67.340 1.00 23.74 2027 ALA A C 1
ATOM 1391 O O . ALA A 1 183 ? -31.017 39.228 67.842 1.00 25.16 2027 ALA A O 1
ATOM 1393 N N . ARG A 1 184 ? -32.288 41.006 67.409 1.00 23.89 2028 ARG A N 1
ATOM 1394 C CA . ARG A 1 184 ? -33.409 40.371 68.087 1.00 23.84 2028 ARG A CA 1
ATOM 1395 C C . ARG A 1 184 ? -33.842 39.145 67.307 1.00 24.15 2028 ARG A C 1
ATOM 1396 O O . ARG A 1 184 ? -34.186 38.118 67.890 1.00 25.75 2028 ARG A O 1
ATOM 1404 N N . ARG A 1 185 ? -33.792 39.251 65.984 1.00 22.95 2029 ARG A N 1
ATOM 1405 C CA . ARG A 1 185 ? -34.159 38.149 65.121 1.00 22.63 2029 ARG A CA 1
ATOM 1406 C C . ARG A 1 185 ? -32.891 37.391 64.744 1.00 22.75 2029 ARG A C 1
ATOM 1407 O O . ARG A 1 185 ? -32.022 37.923 64.055 1.00 22.71 2029 ARG A O 1
ATOM 1415 N N . MET A 1 186 ? -32.749 36.146 65.176 1.00 22.73 2030 MET A N 1
ATOM 1416 C CA . MET A 1 186 ? -31.609 35.295 64.897 1.00 23.10 2030 MET A CA 1
ATOM 1417 C C . MET A 1 186 ? -31.724 34.696 63.503 1.00 22.71 2030 MET A C 1
ATOM 1418 O O . MET A 1 186 ? -32.808 34.434 62.998 1.00 22.70 2030 MET A O 1
ATOM 1423 N N . PRO A 1 187 ? -30.642 34.475 62.830 1.00 21.62 2031 PRO A N 1
ATOM 1424 C CA . PRO A 1 187 ? -30.735 33.873 61.501 1.00 21.19 2031 PRO A CA 1
ATOM 1425 C C . PRO A 1 187 ? -30.961 32.374 61.603 1.00 20.92 2031 PRO A C 1
ATOM 1426 O O . PRO A 1 187 ? -30.842 31.788 62.685 1.00 19.97 2031 PRO A O 1
ATOM 1430 N N . LYS A 1 188 ? -31.286 31.751 60.475 1.00 19.59 2032 LYS A N 1
ATOM 1431 C CA . LYS A 1 188 ? -31.383 30.295 60.433 1.00 18.55 2032 LYS A CA 1
ATOM 1432 C C . LYS A 1 188 ? -30.043 29.638 60.091 1.00 17.48 2032 LYS A C 1
ATOM 1433 O O . LYS A 1 188 ? -29.554 29.676 58.969 1.00 15.01 2032 LYS A O 1
ATOM 1439 N N . VAL A 1 189 ? -29.436 29.034 61.124 1.00 15.77 2033 VAL A N 1
ATOM 1440 C CA . VAL A 1 189 ? -28.102 28.466 60.965 1.00 15.37 2033 VAL A CA 1
ATOM 1441 C C . VAL A 1 189 ? -28.145 27.013 60.483 1.00 15.81 2033 VAL A C 1
ATOM 1442 O O . VAL A 1 189 ? -28.968 26.217 60.913 1.00 17.00 2033 VAL A O 1
ATOM 1446 N N . GLY A 1 190 ? -27.160 26.787 59.616 1.00 15.44 2034 GLY A N 1
ATOM 1447 C CA . GLY A 1 190 ? -26.883 25.472 59.070 1.00 13.12 2034 GLY A CA 1
ATOM 1448 C C . GLY A 1 190 ? -25.426 25.155 59.385 1.00 13.72 2034 GLY A C 1
ATOM 1449 O O . GLY A 1 190 ? -24.537 25.981 59.164 1.00 12.96 2034 GLY A O 1
ATOM 1450 N N . ILE A 1 191 ? -25.174 23.972 59.929 1.00 14.04 2035 ILE A N 1
ATOM 1451 C CA . ILE A 1 191 ? -23.815 23.572 60.266 1.00 13.75 2035 ILE A CA 1
ATOM 1452 C C . ILE A 1 191 ? -23.543 22.182 59.742 1.00 13.73 2035 ILE A C 1
ATOM 1453 O O . ILE A 1 191 ? -24.410 21.310 59.813 1.00 12.62 2035 ILE A O 1
ATOM 1458 N N . VAL A 1 192 ? -22.379 22.018 59.130 1.00 13.47 2036 VAL A N 1
ATOM 1459 C CA . VAL A 1 192 ? -21.838 20.700 58.738 1.00 14.01 2036 VAL A CA 1
ATOM 1460 C C . VAL A 1 192 ? -20.574 20.387 59.465 1.00 13.56 2036 VAL A C 1
ATOM 1461 O O . VAL A 1 192 ? -19.620 21.068 59.393 1.00 12.21 2036 VAL A O 1
ATOM 1465 N N . TRP A 1 193 ? -20.623 19.237 60.144 1.00 12.98 2037 TRP A N 1
ATOM 1466 C CA . TRP A 1 193 ? -19.531 18.755 60.963 1.00 13.77 2037 TRP A CA 1
ATOM 1467 C C . TRP A 1 193 ? -18.894 17.531 60.306 1.00 14.99 2037 TRP A C 1
ATOM 1468 O O . TRP A 1 193 ? -19.551 16.585 60.018 1.00 13.91 2037 TRP A O 1
ATOM 1479 N N . ALA A 1 194 ? -17.598 17.600 60.067 1.00 15.33 2038 ALA A N 1
ATOM 1480 C CA . ALA A 1 194 ? -16.864 16.458 59.594 1.00 14.40 2038 ALA A CA 1
ATOM 1481 C C . ALA A 1 194 ? -16.717 15.410 60.705 1.00 14.54 2038 ALA A C 1
ATOM 1482 O O . ALA A 1 194 ? -16.347 15.713 61.760 1.00 12.39 2038 ALA A O 1
ATOM 1484 N N . ALA A 1 195 ? -16.984 14.179 60.362 1.00 15.53 2039 ALA A N 1
ATOM 1485 C CA . ALA A 1 195 ? -16.897 13.090 61.328 1.00 16.73 2039 ALA A CA 1
ATOM 1486 C C . ALA A 1 195 ? -15.494 12.505 61.493 1.00 17.43 2039 ALA A C 1
ATOM 1487 O O . ALA A 1 195 ? -15.181 11.929 62.540 1.00 16.69 2039 ALA A O 1
ATOM 1489 N N . ASP A 1 196 ? -14.653 12.644 60.469 1.00 16.01 2040 ASP A N 1
ATOM 1490 C CA . ASP A 1 196 ? -13.304 12.092 60.520 1.00 16.90 2040 ASP A CA 1
ATOM 1491 C C . ASP A 1 196 ? -12.184 13.119 60.519 1.00 17.23 2040 ASP A C 1
ATOM 1492 O O . ASP A 1 196 ? -12.390 14.286 60.202 1.00 16.97 2040 ASP A O 1
ATOM 1497 N N . THR A 1 197 ? -10.988 12.661 60.869 1.00 16.97 2041 THR A N 1
ATOM 1498 C CA . THR A 1 197 ? -9.817 13.519 60.882 1.00 17.60 2041 THR A CA 1
ATOM 1499 C C . THR A 1 197 ? -8.892 13.081 59.753 1.00 18.05 2041 THR A C 1
ATOM 1500 O O . THR A 1 197 ? -8.907 11.919 59.346 1.00 16.80 2041 THR A O 1
ATOM 1504 N N . VAL A 1 198 ? -8.101 14.020 59.242 1.00 17.19 2042 VAL A N 1
ATOM 1505 C CA . VAL A 1 198 ? -7.163 13.739 58.160 1.00 17.92 2042 VAL A CA 1
ATOM 1506 C C . VAL A 1 198 ? -6.156 12.658 58.556 1.00 18.40 2042 VAL A C 1
ATOM 1507 O O . VAL A 1 198 ? -5.917 11.713 57.803 1.00 16.46 2042 VAL A O 1
ATOM 1511 N N . MET A 1 199 ? -5.592 12.801 59.733 1.00 18.06 2043 MET A N 1
ATOM 1512 C CA . MET A 1 199 ? -4.591 11.864 60.250 1.00 18.99 2043 MET A CA 1
ATOM 1513 C C . MET A 1 199 ? -5.124 11.164 61.509 1.00 17.88 2043 MET A C 1
ATOM 1514 O O . MET A 1 199 ? -5.968 11.660 62.244 1.00 17.42 2043 MET A O 1
ATOM 1519 N N . ASP A 1 200 ? -4.585 10.004 61.751 1.00 18.37 2044 ASP A N 1
ATOM 1520 C CA . ASP A 1 200 ? -4.920 9.381 62.984 1.00 19.22 2044 ASP A CA 1
ATOM 1521 C C . ASP A 1 200 ? -4.267 10.183 64.086 1.00 18.79 2044 ASP A C 1
ATOM 1522 O O . ASP A 1 200 ? -3.161 10.583 63.944 1.00 16.83 2044 ASP A O 1
ATOM 1527 N N . GLU A 1 201 ? -4.995 10.362 65.174 1.00 18.45 2045 GLU A N 1
ATOM 1528 C CA . GLU A 1 201 ? -4.536 11.179 66.265 1.00 20.07 2045 GLU A CA 1
ATOM 1529 C C . GLU A 1 201 ? -3.158 10.783 66.829 1.00 20.96 2045 GLU A C 1
ATOM 1530 O O . GLU A 1 201 ? -2.376 11.619 67.235 1.00 19.40 2045 GLU A O 1
ATOM 1536 N N . ARG A 1 202 ? -2.840 9.517 66.731 1.00 20.57 2046 ARG A N 1
ATOM 1537 C CA . ARG A 1 202 ? -1.541 9.029 67.191 1.00 21.19 2046 ARG A CA 1
ATOM 1538 C C . ARG A 1 202 ? -0.411 9.485 66.280 1.00 20.17 2046 ARG A C 1
ATOM 1539 O O . ARG A 1 202 ? 0.753 9.475 66.676 1.00 19.18 2046 ARG A O 1
ATOM 1547 N N . ASP A 1 203 ? -0.754 9.870 65.055 1.00 19.37 2047 ASP A N 1
ATOM 1548 C CA . ASP A 1 203 ? 0.246 10.318 64.089 1.00 20.83 2047 ASP A CA 1
ATOM 1549 C C . ASP A 1 203 ? 0.264 11.833 63.933 1.00 19.61 2047 ASP A C 1
ATOM 1550 O O . ASP A 1 203 ? 1.174 12.389 63.320 1.00 19.18 2047 ASP A O 1
ATOM 1555 N N . ALA A 1 204 ? -0.748 12.490 64.487 1.00 19.94 2048 ALA A N 1
ATOM 1556 C CA . ALA A 1 204 ? -0.877 13.937 64.392 1.00 20.17 2048 ALA A CA 1
ATOM 1557 C C . ALA A 1 204 ? 0.273 14.682 65.067 1.00 20.10 2048 ALA A C 1
ATOM 1558 O O . ALA A 1 204 ? 0.923 14.159 65.968 1.00 18.85 2048 ALA A O 1
ATOM 1560 N N . PRO A 1 205 ? 0.546 15.922 64.624 1.00 21.11 2049 PRO A N 1
ATOM 1561 C CA . PRO A 1 205 ? 1.627 16.712 65.216 1.00 20.67 2049 PRO A CA 1
ATOM 1562 C C . PRO A 1 205 ? 1.240 17.146 66.623 1.00 20.64 2049 PRO A C 1
ATOM 1563 O O . PRO A 1 205 ? 0.063 17.397 66.901 1.00 19.15 2049 PRO A O 1
ATOM 1567 N N . LYS A 1 206 ? 2.228 17.220 67.510 1.00 20.65 2050 LYS A N 1
ATOM 1568 C CA . LYS A 1 206 ? 1.983 17.629 68.886 1.00 20.50 2050 LYS A CA 1
ATOM 1569 C C . LYS A 1 206 ? 1.649 19.117 68.964 1.00 20.00 2050 LYS A C 1
ATOM 1570 O O . LYS A 1 206 ? 2.330 19.951 68.371 1.00 20.95 2050 LYS A O 1
ATOM 1576 N N . MET A 1 207 ? 0.650 19.441 69.726 1.00 19.49 2051 MET A N 1
ATOM 1577 C CA . MET A 1 207 ? 0.146 20.770 69.819 1.00 20.33 2051 MET A CA 1
ATOM 1578 C C . MET A 1 207 ? 0.111 21.148 71.333 1.00 21.32 2051 MET A C 1
ATOM 1579 O O . MET A 1 207 ? 0.116 20.273 72.156 1.00 20.87 2051 MET A O 1
ATOM 1584 N N . LYS A 1 208 ? 0.053 22.431 71.688 1.00 21.19 2052 LYS A N 1
ATOM 1585 C CA . LYS A 1 208 ? 0.010 22.833 73.091 1.00 20.63 2052 LYS A CA 1
ATOM 1586 C C . LYS A 1 208 ? -1.405 22.670 73.625 1.00 19.97 2052 LYS A C 1
ATOM 1587 O O . LYS A 1 208 ? -1.615 22.492 74.823 1.00 20.28 2052 LYS A O 1
ATOM 1593 N N . GLY A 1 209 ? -2.375 22.739 72.723 1.00 20.05 2053 GLY A N 1
ATOM 1594 C CA . GLY A 1 209 ? -3.761 22.582 73.117 1.00 19.95 2053 GLY A CA 1
ATOM 1595 C C . GLY A 1 209 ? -4.515 21.691 72.147 1.00 20.32 2053 GLY A C 1
ATOM 1596 O O . GLY A 1 209 ? -3.911 21.024 71.302 1.00 17.71 2053 GLY A O 1
ATOM 1597 N N . MET A 1 210 ? -5.839 21.677 72.278 1.00 20.17 2054 MET A N 1
ATOM 1598 C CA . MET A 1 210 ? -6.693 20.883 71.410 1.00 19.54 2054 MET A CA 1
ATOM 1599 C C . MET A 1 210 ? -6.914 21.640 70.102 1.00 19.72 2054 MET A C 1
ATOM 1600 O O . MET A 1 210 ? -6.655 22.842 70.019 1.00 16.89 2054 MET A O 1
ATOM 1605 N N . HIS A 1 211 ? -7.383 20.928 69.083 1.00 18.67 2055 HIS A N 1
ATOM 1606 C CA . HIS A 1 211 ? -7.637 21.530 67.782 1.00 20.48 2055 HIS A CA 1
ATOM 1607 C C . HIS A 1 211 ? -8.729 20.742 67.059 1.00 19.17 2055 HIS A C 1
ATOM 1608 O O . HIS A 1 211 ? -8.630 19.529 66.911 1.00 17.48 2055 HIS A O 1
ATOM 1615 N N . PHE A 1 212 ? -9.766 21.442 66.610 1.00 18.73 2056 PHE A N 1
ATOM 1616 C CA . PHE A 1 212 ? -10.896 20.809 65.944 1.00 19.57 2056 PHE A CA 1
ATOM 1617 C C . PHE A 1 212 ? -10.551 19.964 64.726 1.00 20.21 2056 PHE A C 1
ATOM 1618 O O . PHE A 1 212 ? -11.400 19.230 64.226 1.00 18.94 2056 PHE A O 1
ATOM 1626 N N . MET A 1 213 ? -9.319 20.067 64.239 1.00 20.23 2057 MET A N 1
ATOM 1627 C CA . MET A 1 213 ? -8.918 19.279 63.081 1.00 21.02 2057 MET A CA 1
ATOM 1628 C C . MET A 1 213 ? -7.963 18.143 63.452 1.00 21.68 2057 MET A C 1
ATOM 1629 O O . MET A 1 213 ? -7.452 17.436 62.577 1.00 18.54 2057 MET A O 1
ATOM 1634 N N . ILE A 1 214 ? -7.736 17.966 64.753 1.00 20.78 2058 ILE A N 1
ATOM 1635 C CA . ILE A 1 214 ? -6.860 16.908 65.237 1.00 20.12 2058 ILE A CA 1
ATOM 1636 C C . ILE A 1 214 ? -7.649 15.849 66.002 1.00 20.11 2058 ILE A C 1
ATOM 1637 O O . ILE A 1 214 ? -7.499 14.658 65.736 1.00 20.00 2058 ILE A O 1
ATOM 1642 N N . GLN A 1 215 ? -8.482 16.276 66.950 1.00 19.67 2059 GLN A N 1
ATOM 1643 C CA . GLN A 1 215 ? -9.284 15.337 67.731 1.00 18.98 2059 GLN A CA 1
ATOM 1644 C C . GLN A 1 215 ? -10.575 15.020 67.012 1.00 19.86 2059 GLN A C 1
ATOM 1645 O O . GLN A 1 215 ? -11.285 15.923 66.574 1.00 17.73 2059 GLN A O 1
ATOM 1651 N N . LYS A 1 216 ? -10.874 13.731 66.892 1.00 19.14 2060 LYS A N 1
ATOM 1652 C CA . LYS A 1 216 ? -12.095 13.291 66.237 1.00 20.41 2060 LYS A CA 1
ATOM 1653 C C . LYS A 1 216 ? -13.246 13.879 67.040 1.00 20.03 2060 LYS A C 1
ATOM 1654 O O . LYS A 1 216 ? -13.226 13.859 68.270 1.00 20.68 2060 LYS A O 1
ATOM 1660 N N . ARG A 1 217 ? -14.238 14.417 66.346 1.00 18.46 2061 ARG A N 1
ATOM 1661 C CA . ARG A 1 217 ? -15.384 15.032 67.007 1.00 18.96 2061 ARG A CA 1
ATOM 1662 C C . ARG A 1 217 ? -16.327 14.010 67.620 1.00 19.01 2061 ARG A C 1
ATOM 1663 O O . ARG A 1 217 ? -16.555 12.944 67.054 1.00 19.59 2061 ARG A O 1
ATOM 1671 N N . THR A 1 218 ? -16.866 14.351 68.786 1.00 20.34 2062 THR A N 1
ATOM 1672 C CA . THR A 1 218 ? -17.804 13.493 69.499 1.00 21.27 2062 THR A CA 1
ATOM 1673 C C . THR A 1 218 ? -19.087 14.265 69.784 1.00 21.46 2062 THR A C 1
ATOM 1674 O O . THR A 1 218 ? -20.128 13.674 70.055 1.00 21.77 2062 THR A O 1
ATOM 1678 N N . GLU A 1 219 ? -18.997 15.592 69.723 1.00 21.47 2063 GLU A N 1
ATOM 1679 C CA . GLU A 1 219 ? -20.138 16.469 69.967 1.00 21.64 2063 GLU A CA 1
ATOM 1680 C C . GLU A 1 219 ? -20.693 16.978 68.643 1.00 19.62 2063 GLU A C 1
ATOM 1681 O O . GLU A 1 219 ? -20.045 17.761 67.953 1.00 19.01 2063 GLU A O 1
ATOM 1687 N N . PHE A 1 220 ? -21.901 16.553 68.299 1.00 18.65 2064 PHE A N 1
ATOM 1688 C CA . PHE A 1 220 ? -22.482 16.959 67.031 1.00 18.67 2064 PHE A CA 1
ATOM 1689 C C . PHE A 1 220 ? -23.646 17.937 67.072 1.00 19.63 2064 PHE A C 1
ATOM 1690 O O . PHE A 1 220 ? -24.377 18.077 66.094 1.00 18.89 2064 PHE A O 1
ATOM 1698 N N . GLY A 1 221 ? -23.812 18.614 68.205 1.00 19.86 2065 GLY A N 1
ATOM 1699 C CA . GLY A 1 221 ? -24.866 19.606 68.328 1.00 19.05 2065 GLY A CA 1
ATOM 1700 C C . GLY A 1 221 ? -24.264 20.935 67.909 1.00 18.97 2065 GLY A C 1
ATOM 1701 O O . GLY A 1 221 ? -23.266 20.933 67.190 1.00 18.39 2065 GLY A O 1
ATOM 1702 N N . PRO A 1 222 ? -24.831 22.081 68.330 1.00 19.66 2066 PRO A N 1
ATOM 1703 C CA . PRO A 1 222 ? -24.301 23.408 67.967 1.00 20.26 2066 PRO A CA 1
ATOM 1704 C C . PRO A 1 222 ? -22.859 23.599 68.451 1.00 20.03 2066 PRO A C 1
ATOM 1705 O O . PRO A 1 222 ? -22.098 24.390 67.893 1.00 20.00 2066 PRO A O 1
ATOM 1709 N N . ASP A 1 223 ? -22.510 22.868 69.504 1.00 19.57 2067 ASP A N 1
ATOM 1710 C CA . ASP A 1 223 ? -21.177 22.902 70.091 1.00 20.00 2067 ASP A CA 1
ATOM 1711 C C . ASP A 1 223 ? -20.564 24.305 70.195 1.00 18.75 2067 ASP A C 1
ATOM 1712 O O . ASP A 1 223 ? -19.436 24.546 69.757 1.00 18.29 2067 ASP A O 1
ATOM 1717 N N . GLY A 1 224 ? -21.313 25.228 70.786 1.00 17.19 2068 GLY A N 1
ATOM 1718 C CA . GLY A 1 224 ? -20.806 26.577 70.954 1.00 18.19 2068 GLY A CA 1
ATOM 1719 C C . GLY A 1 224 ? -21.499 27.637 70.125 1.00 17.02 2068 GLY A C 1
ATOM 1720 O O . GLY A 1 224 ? -21.665 28.772 70.571 1.00 17.20 2068 GLY A O 1
ATOM 1721 N N . TRP A 1 225 ? -21.901 27.277 68.913 1.00 16.48 2069 TRP A N 1
ATOM 1722 C CA . TRP A 1 225 ? -22.576 28.224 68.043 1.00 16.29 2069 TRP A CA 1
ATOM 1723 C C . TRP A 1 225 ? -23.906 28.688 68.642 1.00 17.31 2069 TRP A C 1
ATOM 1724 O O . TRP A 1 225 ? -24.411 29.764 68.315 1.00 14.85 2069 TRP A O 1
ATOM 1735 N N . ASP A 1 226 ? -24.464 27.873 69.530 1.00 18.66 2070 ASP A N 1
ATOM 1736 C CA . ASP A 1 226 ? -25.726 28.210 70.173 1.00 18.62 2070 ASP A CA 1
ATOM 1737 C C . ASP A 1 226 ? -25.513 29.199 71.322 1.00 18.75 2070 ASP A C 1
ATOM 1738 O O . ASP A 1 226 ? -26.464 29.805 71.819 1.00 18.02 2070 ASP A O 1
ATOM 1743 N N . THR A 1 227 ? -24.256 29.371 71.723 1.00 17.71 2071 THR A N 1
ATOM 1744 C CA . THR A 1 227 ? -23.905 30.293 72.803 1.00 17.61 2071 THR A CA 1
ATOM 1745 C C . THR A 1 227 ? -23.827 31.727 72.291 1.00 17.24 2071 THR A C 1
ATOM 1746 O O . THR A 1 227 ? -24.133 32.672 73.019 1.00 16.93 2071 THR A O 1
ATOM 1750 N N . ILE A 1 228 ? -23.407 31.888 71.041 1.00 15.11 2072 ILE A N 1
ATOM 1751 C CA . ILE A 1 228 ? -23.292 33.217 70.462 1.00 16.65 2072 ILE A CA 1
ATOM 1752 C C . ILE A 1 228 ? -24.544 33.591 69.680 1.00 16.61 2072 ILE A C 1
ATOM 1753 O O . ILE A 1 228 ? -24.723 34.745 69.294 1.00 17.89 2072 ILE A O 1
ATOM 1758 N N . MET A 1 229 ? -25.406 32.608 69.443 1.00 17.17 2073 MET A N 1
ATOM 1759 C CA . MET A 1 229 ? -26.662 32.848 68.748 1.00 17.55 2073 MET A CA 1
ATOM 1760 C C . MET A 1 229 ? -27.787 32.115 69.459 1.00 19.42 2073 MET A C 1
ATOM 1761 O O . MET A 1 229 ? -28.412 31.215 68.900 1.00 20.13 2073 MET A O 1
ATOM 1766 N N . PRO A 1 230 ? -28.061 32.491 70.714 1.00 20.09 2074 PRO A N 1
ATOM 1767 C CA . PRO A 1 230 ? -29.133 31.825 71.452 1.00 21.76 2074 PRO A CA 1
ATOM 1768 C C . PRO A 1 230 ? -30.498 32.166 70.851 1.00 22.18 2074 PRO A C 1
ATOM 1769 O O . PRO A 1 230 ? -30.765 33.321 70.520 1.00 23.37 2074 PRO A O 1
ATOM 1773 N N . GLY A 1 231 ? -31.350 31.158 70.698 1.00 22.32 2075 GLY A N 1
ATOM 1774 C CA . GLY A 1 231 ? -32.671 31.396 70.148 1.00 23.96 2075 GLY A CA 1
ATOM 1775 C C . GLY A 1 231 ? -32.785 31.130 68.659 1.00 25.43 2075 GLY A C 1
ATOM 1776 O O . GLY A 1 231 ? -33.827 31.383 68.052 1.00 25.76 2075 GLY A O 1
ATOM 1777 N N . ALA A 1 232 ? -31.714 30.613 68.064 1.00 25.55 2076 ALA A N 1
ATOM 1778 C CA . ALA A 1 232 ? -31.701 30.323 66.639 1.00 23.57 2076 ALA A CA 1
ATOM 1779 C C . ALA A 1 232 ? -32.015 28.858 66.313 1.00 22.95 2076 ALA A C 1
ATOM 1780 O O . ALA A 1 232 ? -31.800 27.955 67.125 1.00 20.77 2076 ALA A O 1
ATOM 1782 N N . SER A 1 233 ? -32.544 28.641 65.115 1.00 22.78 2077 SER A N 1
ATOM 1783 C CA . SER A 1 233 ? -32.867 27.308 64.636 1.00 22.70 2077 SER A CA 1
ATOM 1784 C C . SER A 1 233 ? -31.608 26.754 63.970 1.00 21.97 2077 SER A C 1
ATOM 1785 O O . SER A 1 233 ? -31.038 27.380 63.075 1.00 20.92 2077 SER A O 1
ATOM 1788 N N . PHE A 1 234 ? -31.194 25.553 64.298 1.00 21.20 2078 PHE A N 1
ATOM 1789 C CA . PHE A 1 234 ? -29.942 24.993 63.804 1.00 21.44 2078 PHE A CA 1
ATOM 1790 C C . PHE A 1 234 ? -30.256 23.720 63.001 1.00 21.75 2078 PHE A C 1
ATOM 1791 O O . PHE A 1 234 ? -30.775 22.774 63.565 1.00 20.93 2078 PHE A O 1
ATOM 1799 N N . ASP A 1 235 ? -29.950 23.714 61.726 1.00 20.05 2079 ASP A N 1
ATOM 1800 C CA . ASP A 1 235 ? -29.940 22.509 60.893 1.00 20.27 2079 ASP A CA 1
ATOM 1801 C C . ASP A 1 235 ? -28.537 21.887 60.799 1.00 19.93 2079 ASP A C 1
ATOM 1802 O O . ASP A 1 235 ? -27.654 22.362 60.099 1.00 19.60 2079 ASP A O 1
ATOM 1807 N N . ILE A 1 236 ? -28.339 20.791 61.563 1.00 19.78 2080 ILE A N 1
ATOM 1808 C CA . ILE A 1 236 ? -26.995 20.240 61.707 1.00 19.80 2080 ILE A CA 1
ATOM 1809 C C . ILE A 1 236 ? -26.840 18.867 61.039 1.00 20.28 2080 ILE A C 1
ATOM 1810 O O . ILE A 1 236 ? -27.636 17.960 61.233 1.00 19.79 2080 ILE A O 1
ATOM 1815 N N . VAL A 1 237 ? -25.786 18.799 60.289 1.00 19.39 2081 VAL A N 1
ATOM 1816 C CA . VAL A 1 237 ? -25.527 17.594 59.525 1.00 19.91 2081 VAL A CA 1
ATOM 1817 C C . VAL A 1 237 ? -24.196 16.960 59.902 1.00 19.38 2081 VAL A C 1
ATOM 1818 O O . VAL A 1 237 ? -23.186 17.643 60.023 1.00 17.61 2081 VAL A O 1
ATOM 1822 N N . ARG A 1 238 ? -24.214 15.646 60.098 1.00 20.39 2082 ARG A N 1
ATOM 1823 C CA . ARG A 1 238 ? -23.021 14.887 60.441 1.00 21.05 2082 ARG A CA 1
ATOM 1824 C C . ARG A 1 238 ? -22.514 14.177 59.197 1.00 20.81 2082 ARG A C 1
ATOM 1825 O O . ARG A 1 238 ? -23.145 13.231 58.721 1.00 20.66 2082 ARG A O 1
ATOM 1833 N N . ALA A 1 239 ? -21.375 14.629 58.680 1.00 19.90 2083 ALA A N 1
ATOM 1834 C CA . ALA A 1 239 ? -20.786 14.042 57.482 1.00 20.05 2083 ALA A CA 1
ATOM 1835 C C . ALA A 1 239 ? -19.957 12.810 57.800 1.00 20.56 2083 ALA A C 1
ATOM 1836 O O . ALA A 1 239 ? -18.733 12.875 57.815 1.00 19.17 2083 ALA A O 1
ATOM 1838 N N . ASP A 1 240 ? -20.622 11.690 58.058 1.00 21.80 2084 ASP A N 1
ATOM 1839 C CA . ASP A 1 240 ? -19.909 10.458 58.363 1.00 22.87 2084 ASP A CA 1
ATOM 1840 C C . ASP A 1 240 ? -19.073 10.062 57.151 1.00 21.54 2084 ASP A C 1
ATOM 1841 O O . ASP A 1 240 ? -19.501 10.222 56.009 1.00 21.81 2084 ASP A O 1
ATOM 1846 N N . GLY A 1 241 ? -17.867 9.570 57.405 1.00 20.98 2085 GLY A N 1
ATOM 1847 C CA . GLY A 1 241 ? -16.989 9.169 56.323 1.00 19.40 2085 GLY A CA 1
ATOM 1848 C C . GLY A 1 241 ? -16.227 10.310 55.664 1.00 17.89 2085 GLY A C 1
ATOM 1849 O O . GLY A 1 241 ? -15.532 10.096 54.675 1.00 17.31 2085 GLY A O 1
ATOM 1850 N N . ALA A 1 242 ? -16.334 11.518 56.205 1.00 16.36 2086 ALA A N 1
ATOM 1851 C CA . ALA A 1 242 ? -15.637 12.657 55.617 1.00 16.35 2086 ALA A CA 1
ATOM 1852 C C . ALA A 1 242 ? -14.851 13.465 56.634 1.00 16.32 2086 ALA A C 1
ATOM 1853 O O . ALA A 1 242 ? -15.264 13.588 57.791 1.00 15.39 2086 ALA A O 1
ATOM 1855 N N . ASN A 1 243 ? -13.715 14.011 56.200 1.00 15.39 2087 ASN A N 1
ATOM 1856 C CA . ASN A 1 243 ? -12.908 14.851 57.075 1.00 15.24 2087 ASN A CA 1
ATOM 1857 C C . ASN A 1 243 ? -13.003 16.306 56.604 1.00 14.62 2087 ASN A C 1
ATOM 1858 O O . ASN A 1 243 ? -13.695 16.606 55.635 1.00 12.85 2087 ASN A O 1
ATOM 1863 N N . HIS A 1 244 ? -12.321 17.202 57.305 1.00 15.02 2088 HIS A N 1
ATOM 1864 C CA . HIS A 1 244 ? -12.337 18.630 56.995 1.00 15.38 2088 HIS A CA 1
ATOM 1865 C C . HIS A 1 244 ? -12.235 18.995 55.512 1.00 16.15 2088 HIS A C 1
ATOM 1866 O O . HIS A 1 244 ? -12.939 19.886 55.030 1.00 14.84 2088 HIS A O 1
ATOM 1873 N N . PHE A 1 245 ? -11.354 18.310 54.794 1.00 15.25 2089 PHE A N 1
ATOM 1874 C CA . PHE A 1 245 ? -11.139 18.592 53.383 1.00 16.20 2089 PHE A CA 1
ATOM 1875 C C . PHE A 1 245 ? -11.971 17.768 52.395 1.00 16.83 2089 PHE A C 1
ATOM 1876 O O . PHE A 1 245 ? -12.519 18.322 51.444 1.00 16.30 2089 PHE A O 1
ATOM 1884 N N . THR A 1 246 ? -12.070 16.457 52.610 1.00 16.75 2090 THR A N 1
ATOM 1885 C CA . THR A 1 246 ? -12.835 15.597 51.702 1.00 17.68 2090 THR A CA 1
ATOM 1886 C C . THR A 1 246 ? -14.317 15.952 51.709 1.00 17.20 2090 THR A C 1
ATOM 1887 O O . THR A 1 246 ? -15.078 15.544 50.834 1.00 18.38 2090 THR A O 1
ATOM 1891 N N . LEU A 1 247 ? -14.709 16.723 52.712 1.00 17.25 2091 LEU A N 1
ATOM 1892 C CA . LEU A 1 247 ? -16.074 17.187 52.868 1.00 17.95 2091 LEU A CA 1
ATOM 1893 C C . LEU A 1 247 ? -16.453 18.043 51.653 1.00 18.11 2091 LEU A C 1
ATOM 1894 O O . LEU A 1 247 ? -17.608 18.062 51.238 1.00 17.76 2091 LEU A O 1
ATOM 1899 N N . MET A 1 248 ? -15.473 18.744 51.082 1.00 18.10 2092 MET A N 1
ATOM 1900 C CA . MET A 1 248 ? -15.717 19.598 49.921 1.00 19.95 2092 MET A CA 1
ATOM 1901 C C . MET A 1 248 ? -15.542 18.881 48.589 1.00 21.21 2092 MET A C 1
ATOM 1902 O O . MET A 1 248 ? -15.729 19.487 47.533 1.00 22.42 2092 MET A O 1
ATOM 1907 N N . GLN A 1 249 ? -15.181 17.599 48.633 1.00 21.10 2093 GLN A N 1
ATOM 1908 C CA . GLN A 1 249 ? -14.981 16.821 47.416 1.00 21.29 2093 GLN A CA 1
ATOM 1909 C C . GLN A 1 249 ? -16.287 16.213 46.923 1.00 21.45 2093 GLN A C 1
ATOM 1910 O O . GLN A 1 249 ? -17.187 15.944 47.715 1.00 22.51 2093 GLN A O 1
ATOM 1916 N N . LYS A 1 250 ? -16.389 16.006 45.611 1.00 23.16 2094 LYS A N 1
ATOM 1917 C CA . LYS A 1 250 ? -17.607 15.467 45.007 1.00 22.37 2094 LYS A CA 1
ATOM 1918 C C . LYS A 1 250 ? -18.233 14.340 45.804 1.00 21.78 2094 LYS A C 1
ATOM 1919 O O . LYS A 1 250 ? -19.455 14.209 45.860 1.00 21.87 2094 LYS A O 1
ATOM 1925 N N . GLU A 1 251 ? -17.392 13.538 46.436 1.00 22.05 2095 GLU A N 1
ATOM 1926 C CA . GLU A 1 251 ? -17.869 12.418 47.228 1.00 22.60 2095 GLU A CA 1
ATOM 1927 C C . GLU A 1 251 ? -18.898 12.826 48.284 1.00 21.97 2095 GLU A C 1
ATOM 1928 O O . GLU A 1 251 ? -19.863 12.097 48.521 1.00 22.36 2095 GLU A O 1
ATOM 1934 N N . HIS A 1 252 ? -18.713 13.993 48.902 1.00 22.27 2096 HIS A N 1
ATOM 1935 C CA . HIS A 1 252 ? -19.625 14.434 49.962 1.00 21.12 2096 HIS A CA 1
ATOM 1936 C C . HIS A 1 252 ? -20.268 15.814 49.812 1.00 20.48 2096 HIS A C 1
ATOM 1937 O O . HIS A 1 252 ? -21.292 16.090 50.439 1.00 18.94 2096 HIS A O 1
ATOM 1944 N N . VAL A 1 253 ? -19.672 16.669 48.985 1.00 20.28 2097 VAL A N 1
ATOM 1945 C CA . VAL A 1 253 ? -20.147 18.041 48.797 1.00 19.16 2097 VAL A CA 1
ATOM 1946 C C . VAL A 1 253 ? -21.656 18.273 48.660 1.00 18.78 2097 VAL A C 1
ATOM 1947 O O . VAL A 1 253 ? -22.144 19.341 49.019 1.00 16.72 2097 VAL A O 1
ATOM 1951 N N . SER A 1 254 ? -22.401 17.282 48.173 1.00 18.86 2098 SER A N 1
ATOM 1952 C CA . SER A 1 254 ? -23.848 17.438 47.995 1.00 18.56 2098 SER A CA 1
ATOM 1953 C C . SER A 1 254 ? -24.650 17.615 49.300 1.00 19.02 2098 SER A C 1
ATOM 1954 O O . SER A 1 254 ? -25.736 18.206 49.300 1.00 15.61 2098 SER A O 1
ATOM 1957 N N . ILE A 1 255 ? -24.119 17.113 50.411 1.00 19.44 2099 ILE A N 1
ATOM 1958 C CA . ILE A 1 255 ? -24.804 17.264 51.691 1.00 19.83 2099 ILE A CA 1
ATOM 1959 C C . ILE A 1 255 ? -24.824 18.744 52.047 1.00 18.34 2099 ILE A C 1
ATOM 1960 O O . ILE A 1 255 ? -25.756 19.227 52.677 1.00 17.09 2099 ILE A O 1
ATOM 1965 N N . ILE A 1 256 ? -23.786 19.460 51.631 1.00 18.04 2100 ILE A N 1
ATOM 1966 C CA . ILE A 1 256 ? -23.683 20.886 51.902 1.00 16.53 2100 ILE A CA 1
ATOM 1967 C C . ILE A 1 256 ? -24.729 21.662 51.113 1.00 15.12 2100 ILE A C 1
ATOM 1968 O O . ILE A 1 256 ? -25.422 22.498 51.671 1.00 13.64 2100 ILE A O 1
ATOM 1973 N N . SER A 1 257 ? -24.849 21.385 49.817 1.00 15.08 2101 SER A N 1
ATOM 1974 C CA . SER A 1 257 ? -25.835 22.083 49.001 1.00 15.78 2101 SER A CA 1
ATOM 1975 C C . SER A 1 257 ? -27.268 21.712 49.390 1.00 15.22 2101 SER A C 1
ATOM 1976 O O . SER A 1 257 ? -28.179 22.523 49.235 1.00 13.71 2101 SER A O 1
ATOM 1979 N N . ASP A 1 258 ? -27.477 20.498 49.897 1.00 15.51 2102 ASP A N 1
ATOM 1980 C CA . ASP A 1 258 ? -28.822 20.108 50.326 1.00 17.01 2102 ASP A CA 1
ATOM 1981 C C . ASP A 1 258 ? -29.188 20.918 51.564 1.00 16.32 2102 ASP A C 1
ATOM 1982 O O . ASP A 1 258 ? -30.331 21.338 51.729 1.00 15.14 2102 ASP A O 1
ATOM 1987 N N . LEU A 1 259 ? -28.200 21.132 52.428 1.00 16.05 2103 LEU A N 1
ATOM 1988 C CA . LEU A 1 259 ? -28.386 21.902 53.658 1.00 16.76 2103 LEU A CA 1
ATOM 1989 C C . LEU A 1 259 ? -28.752 23.352 53.344 1.00 16.09 2103 LEU A C 1
ATOM 1990 O O . LEU A 1 259 ? -29.660 23.927 53.950 1.00 14.79 2103 LEU A O 1
ATOM 1995 N N . ILE A 1 260 ? -28.028 23.939 52.398 1.00 14.94 2104 ILE A N 1
ATOM 1996 C CA . ILE A 1 260 ? -28.263 25.319 51.994 1.00 16.10 2104 ILE A CA 1
ATOM 1997 C C . ILE A 1 260 ? -29.681 25.473 51.451 1.00 17.27 2104 ILE A C 1
ATOM 1998 O O . ILE A 1 260 ? -30.378 26.434 51.777 1.00 17.39 2104 ILE A O 1
ATOM 2003 N N . ASP A 1 261 ? -30.103 24.522 50.624 1.00 17.38 2105 ASP A N 1
ATOM 2004 C CA . ASP A 1 261 ? -31.439 24.559 50.054 1.00 17.25 2105 ASP A CA 1
ATOM 2005 C C . ASP A 1 261 ? -32.499 24.486 51.152 1.00 17.82 2105 ASP A C 1
ATOM 2006 O O . ASP A 1 261 ? -33.568 25.079 51.023 1.00 16.89 2105 ASP A O 1
ATOM 2011 N N . ARG A 1 262 ? -32.202 23.768 52.234 1.00 18.21 2106 ARG A N 1
ATOM 2012 C CA . ARG A 1 262 ? -33.142 23.652 53.348 1.00 18.24 2106 ARG A CA 1
ATOM 2013 C C . ARG A 1 262 ? -33.208 24.943 54.164 1.00 18.66 2106 ARG A C 1
ATOM 2014 O O . ARG A 1 262 ? -34.288 25.489 54.393 1.00 17.85 2106 ARG A O 1
ATOM 2022 N N . VAL A 1 263 ? -32.046 25.421 54.601 1.00 18.60 2107 VAL A N 1
ATOM 2023 C CA . VAL A 1 263 ? -31.944 26.641 55.400 1.00 17.85 2107 VAL A CA 1
ATOM 2024 C C . VAL A 1 263 ? -32.468 27.892 54.689 1.00 18.55 2107 VAL A C 1
ATOM 2025 O O . VAL A 1 263 ? -33.016 28.794 55.327 1.00 16.14 2107 VAL A O 1
ATOM 2029 N N . MET A 1 264 ? -32.302 27.937 53.369 1.00 19.29 2108 MET A N 1
ATOM 2030 C CA . MET A 1 264 ? -32.733 29.088 52.577 1.00 20.81 2108 MET A CA 1
ATOM 2031 C C . MET A 1 264 ? -33.971 28.837 51.709 1.00 21.36 2108 MET A C 1
ATOM 2032 O O . MET A 1 264 ? -34.336 29.679 50.885 1.00 20.28 2108 MET A O 1
ATOM 2037 N N . ALA A 1 265 ? -34.621 27.692 51.902 1.00 21.42 2109 ALA A N 1
ATOM 2038 C CA . ALA A 1 265 ? -35.815 27.351 51.133 1.00 22.66 2109 ALA A CA 1
ATOM 2039 C C . ALA A 1 265 ? -36.872 28.447 51.228 1.00 23.34 2109 ALA A C 1
ATOM 2040 O O . ALA A 1 265 ? -36.905 29.144 52.266 1.00 23.40 2109 ALA A O 1
#

CATH classification: 3.40.50.1820

B-factor: mean 18.4, std 6.49, range [7.73, 199.99]

Radius of gyration: 17.19 Å; Cα contacts (8 Å, |Δi|>4): 562; chains: 1; bounding box: 40×48×34 Å

InterPro domains:
  IPR001031 Thioesterase [PF00975] (1867-2103)
  IPR001227 Acyl transferase domain superfamily [G3DSA:3.40.366.10] (1-164)
  IPR001227 Acyl transferase domain superfamily [G3DSA:3.40.366.10] (900-1201)
  IPR009081 Phosphopantetheine binding ACP domain [PF00550] (1717-1783)
  IPR009081 Phosphopantetheine binding ACP domain [PS50075] (1709-1788)
  IPR014030 Beta-ketoacyl synthase-like, N-terminal domain [PF00109] (374-621)
  IPR014031 Beta-ketoacyl synthase, C-terminal domain [PF02801] (629-749)
  IPR014043 Acyl transferase domain [PF00698] (903-1202)
  IPR014043 Acyl transferase domain [SM00827] (904-1203)
  IPR016035 Acyl transferase/acyl hydrolase/lysophospholipase [SSF52151] (900-1191)
  IPR016036 Malonyl-CoA ACP transacylase, ACP-binding [SSF55048] (1030-1090)
  IPR016039 Thiolase-like [G3DSA:3.40.47.10] (371-810)
  IPR016039 Thiolase-like [SSF53901] (373-746)
  IPR020806 Polyketide synthase-like, phosphopantetheine-binding domain [SM00823] (1715-1788)
  IPR020841 Polyketide synthase, beta-ketoacyl synthase domain [PS52004] (371-803)
  IPR020841 Polyketide synthase, beta-ketoacyl synthase domain [SM00825] (374-806)
  IPR029058 Alpha/Beta hydrolase fold [G3DSA:3.40.50.1820] (1845-2109)
  IPR029058 Alpha/Beta hydrolase fold [SSF53474] (1850-2106)
  IPR030918 Polyketide product template domain [TIGR04532] (1309-1635)
  IPR032088 Starter unit:ACP transacylase, SAT domain [PF16073] (8-245)

Secondary structure (DSSP, 8-state):
-----PPPEEEEEES-TTTSSEEEEEEP-TT--GGGGTTSPPPSSSEEEEEEE-TTTT-GGG----HHHHHHHHHHHHHHH-SS--EEEEEETHHHHHHHHHHHHHHHTT--EEEEEEES-PSS---PPPPHHHHHHHHHTTTTTTSSSS-SSS-SPPPTTHHHHHHHHHHHTTT--------SS--EEEEEEEEE-SS-TTTSPP-SS--TTTSPP---S-TTHHHHSTT--EEEEEEEEEETTGGGSTTTTHHHHHHHHHHT-

GO terms:
  GO:0102973 norsolorinate anthrone synthase activity (F, IDA)
  GO:0102973 norsolorinate anthrone synthase activity (F, EXP)
  GO:0042802 identical protein binding (F, IPI)
  GO:0045122 aflatoxin biosynthetic process (P, IDA)

Sequence (265 aa):
LKPYCRPSTSVVLQGLPMVARKTLFMLPDGGGSAFSYASLPRLKSDTAVVGLNCPYARDPENMNCTHGAMIESFCNEIRRRQPRGPYHLGGWSSGGAFAYVVAEALVNQGEEVHSLIIIDAPIPQAMEQLPRAFYEHCNSI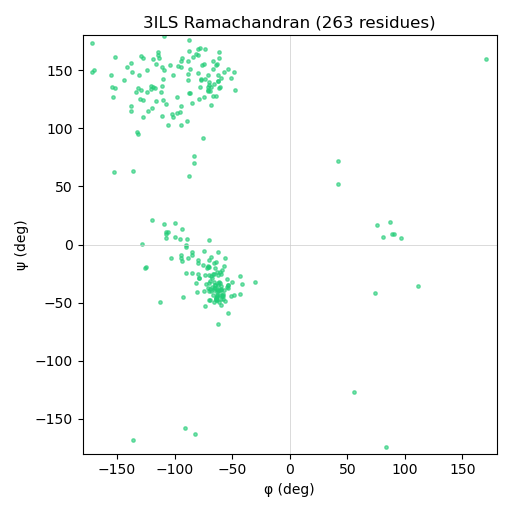GLFATQPGASPDGSTEPPSYLIPHFTAVVDVMLDYKLAPLHARRMPKVGIVWAADTVMDERDAPKMKGMHFMIQKRTEFGPDGWDTIMPGASFDIVRADGANHFTLMQKEHVSIISDLIDRVMA

Organism: Aspergillus parasiticus (strain ATCC 56775 / NRRL 5862 / SRRC 143 / SU-1) (NCBI:txid1403190)

Nearest PDB structures (foldseek):
  3ils-assembly1_A  TM=1.004E+00  e=4.704E-62  Aspergillus parasiticus
  6ojd-assembly3_C  TM=7.874E-01  e=2.717E-14  Nocardia uniformis subsp. tsuyamanensis
  6ojd-assembly2_B  TM=7.908E-01  e=4.485E-14  Nocardia uniformis subsp. tsuyamanensis
  6ojd-assembly4_D  TM=7.989E-01  e=8.932E-14  Nocardia uniformis subsp. tsuyamanensis
  6ojd-assembly1_A  TM=7.357E-01  e=1.547E-14  Nocardia uniformis subsp. tsuyamanensis

Solvent-accessible surface area: 12112 Å² total; per-residue (Å²): 230,155,79,153,15,75,106,8,87,10,50,58,37,32,55,107,25,130,112,14,177,36,5,0,2,0,0,4,4,5,5,0,19,0,102,0,2,62,50,11,46,206,12,175,24,90,9,0,0,0,0,0,31,7,29,8,23,171,30,9,133,62,25,131,13,72,36,39,6,1,10,66,5,0,9,98,14,0,63,149,74,24,79,188,26,52,0,11,0,0,0,2,20,25,0,0,12,3,0,0,12,0,1,21,26,0,12,97,114,66,34,85,4,39,2,0,0,0,0,6,2,23,33,2,79,50,52,61,64,9,52,166,68,5,10,82,65,0,9,70,91,4,5,0,43,21,3,75,45,9,9,105,97,16,86,83,156,30,27,106,43,6,15,62,0,16,56,16,5,25,82,16,13,99,112,22,170,80,34,68,12,119,28,255,154,34,3,105,1,0,0,0,0,8,2,49,34,22,37,66,82,203,96,9,37,192,43,207,29,150,15,47,17,11,56,105,39,127,90,41,19,36,67,20,0,63,97,2,0,83,84,19,74,47,41,51,29,123,5,90,56,0,20,10,4,27,0,2,51,174,108,40,6,52,50,0,4,60,0,0,22,114,8,3,105

Foldseek 3Di:
DDFAADAKDKDWLFADPPVQPAEEEFEEALQFDQQLCNLFPHFPHSYTYMYIGHPCNQPLVPGPTAVVNSLVNSLVNVCVSPVADDHAYEYAELRLQSRVVNLLVQVVVVHHHAYREYEAYAHQDQDDDADPVVVLLCLCCQLCLSNVQGDNRSPDGGPPRGVVSSVSSSVSSNPPDDAARPHPDFHAYEYEHEQDAPDALVPGDDDPDDDSRRDGDDDFDSNHVCVRGPPHHYHTDYQPPGGSRCCSPPVNSNVSSVRVSVRVD